Protein AF-A0A2U1E3A0-F1 (afdb_monomer_lite)

Organism: NCBI:txid46507

Foldseek 3Di:
DDFDWDQWWDAPNDIDGCVVQLVCCVVPVNDSPVCVQRTHDPQQNFFTWDWDPDDPVDHITIGTPDLVRGDLLDLNSAGADDLCRCVVLVLVVPDDLVVLQVVQVVVQCVLVVPDPPPVVCPPPPPSDVFSQPPDDDDDDPDRRRHHFAEEEPQADDDLVVQQPNQGKGKYWHHFWWWDWDADPNNQWTWIWTQHPNRDIATAPDTDRPAPQHDTATWTKIFIAGQDPVRHTYGDPDDVSGIDTDHDD

pLDDT: mean 70.67, std 17.12, range [30.42, 92.12]

Secondary structure (DSSP, 8-state):
-PPPPBSEEEETTEEEEHHHHHHHHHHTTT--GGGTT--B-TTTS-SBEEEE--BTTB--EEEES-GGGS-TT-TTSSPBPPHHHHHHHTTTTTS-HHHHHHHHHHHHHHHHT----TTTTTTS--S-S--------SS-S-----B--EEE-SS---HHHHHTT---EEEEEEEEEEEEEEEGGGTEEEEEEE-TT--EEEBS--B-TTSS--SEEEEEEEEEEE-TTS-EEEPSSGGGTEEEEE--

Structure (mmCIF, N/CA/C/O backbone):
data_AF-A0A2U1E3A0-F1
#
_entry.id   AF-A0A2U1E3A0-F1
#
loop_
_atom_site.group_PDB
_atom_site.id
_atom_site.type_symbol
_atom_site.label_atom_id
_atom_site.label_alt_id
_atom_site.label_comp_id
_atom_site.label_asym_id
_atom_site.label_entity_id
_atom_site.label_seq_id
_atom_site.pdbx_PDB_ins_code
_atom_site.Cartn_x
_atom_site.Cartn_y
_atom_site.Cartn_z
_atom_site.occupancy
_atom_site.B_iso_or_equiv
_atom_site.auth_seq_id
_atom_site.auth_comp_id
_atom_site.auth_asym_id
_atom_site.auth_atom_id
_atom_site.pdbx_PDB_model_num
ATOM 1 N N . MET A 1 1 ? -1.490 16.586 11.018 1.00 33.19 1 MET A N 1
ATOM 2 C CA . MET A 1 1 ? -0.855 15.265 11.248 1.00 33.19 1 MET A CA 1
ATOM 3 C C . MET A 1 1 ? -1.598 14.219 10.427 1.00 33.19 1 MET A C 1
ATOM 5 O O . MET A 1 1 ? -2.810 14.123 10.575 1.00 33.19 1 MET A O 1
ATOM 9 N N . SER A 1 2 ? -0.916 13.491 9.537 1.00 37.88 2 SER A N 1
ATOM 10 C CA . SER A 1 2 ? -1.553 12.456 8.707 1.00 37.88 2 SER A CA 1
ATOM 11 C C . SER A 1 2 ? -1.894 11.238 9.571 1.00 37.88 2 SER A C 1
ATOM 13 O O . SER A 1 2 ? -1.007 10.655 10.197 1.00 37.88 2 SER A O 1
ATOM 15 N N . LYS A 1 3 ? -3.179 10.884 9.666 1.00 50.19 3 LYS A N 1
ATOM 16 C CA . LYS A 1 3 ? -3.614 9.646 10.325 1.00 50.19 3 LYS A CA 1
ATOM 17 C C . LYS A 1 3 ? -3.413 8.501 9.335 1.00 50.19 3 LYS A C 1
ATOM 19 O O . LYS A 1 3 ? -3.903 8.585 8.212 1.00 50.19 3 LYS A O 1
ATOM 24 N N . LYS A 1 4 ? -2.720 7.432 9.749 1.00 56.84 4 LYS A N 1
ATOM 25 C CA . LYS A 1 4 ? -2.696 6.178 8.982 1.00 56.84 4 LYS A CA 1
ATOM 26 C C . LYS A 1 4 ? -4.145 5.716 8.806 1.00 56.84 4 LYS A C 1
ATOM 28 O O . LYS A 1 4 ? -4.853 5.553 9.799 1.00 56.84 4 LYS A O 1
ATOM 33 N N . SER A 1 5 ? -4.581 5.581 7.559 1.00 62.78 5 SER A N 1
ATOM 34 C CA . SER A 1 5 ? -5.881 5.004 7.220 1.00 62.78 5 SER A CA 1
ATOM 35 C C . SER A 1 5 ? -5.696 3.523 6.903 1.00 62.78 5 SER A C 1
ATOM 37 O O . SER A 1 5 ? -4.639 3.118 6.414 1.00 62.78 5 SER A O 1
ATOM 39 N N . PHE A 1 6 ? -6.691 2.708 7.248 1.00 71.06 6 PHE A N 1
ATOM 40 C CA . PHE A 1 6 ? -6.685 1.282 6.931 1.00 71.06 6 PHE A CA 1
ATOM 41 C C . PHE A 1 6 ? -7.647 1.022 5.778 1.00 71.06 6 PHE A C 1
ATOM 43 O O . PHE A 1 6 ? -8.807 1.425 5.853 1.00 71.06 6 PHE A O 1
ATOM 50 N N . ASP A 1 7 ? -7.175 0.308 4.758 1.00 70.75 7 ASP A N 1
ATOM 51 C CA . ASP A 1 7 ? -8.016 -0.170 3.653 1.00 70.75 7 ASP A CA 1
ATOM 52 C C . ASP A 1 7 ? -8.617 -1.563 3.944 1.00 70.75 7 ASP A C 1
ATOM 54 O O . ASP A 1 7 ? -9.480 -2.033 3.208 1.00 70.75 7 ASP A O 1
ATOM 58 N N . LYS A 1 8 ? -8.176 -2.221 5.028 1.00 80.31 8 LYS A N 1
ATOM 59 C CA . LYS A 1 8 ? -8.620 -3.549 5.482 1.00 80.31 8 LYS A CA 1
ATOM 60 C C . LYS A 1 8 ? -8.837 -3.585 6.988 1.00 80.31 8 LYS A C 1
ATOM 62 O O . LYS A 1 8 ? -8.252 -2.792 7.726 1.00 80.31 8 LYS A O 1
ATOM 67 N N . PHE A 1 9 ? -9.622 -4.550 7.450 1.00 85.94 9 PHE A N 1
ATOM 68 C CA . PHE A 1 9 ? -9.860 -4.792 8.867 1.00 85.94 9 PHE A CA 1
ATOM 69 C C . PHE A 1 9 ? -10.033 -6.268 9.193 1.00 85.94 9 PHE A C 1
ATOM 71 O O . PHE A 1 9 ? -10.456 -7.058 8.356 1.00 85.94 9 PHE A O 1
ATOM 78 N N . ALA A 1 10 ? -9.742 -6.626 10.439 1.00 87.12 10 ALA A N 1
ATOM 79 C CA . ALA A 1 10 ? -10.081 -7.924 10.994 1.00 87.12 10 ALA A CA 1
ATOM 80 C C . ALA A 1 10 ? -11.483 -7.888 11.625 1.00 87.12 10 ALA A C 1
ATOM 82 O O . ALA A 1 10 ? -11.802 -6.985 12.399 1.00 87.12 10 ALA A O 1
ATOM 83 N N . TYR A 1 11 ? -12.313 -8.883 11.316 1.00 90.62 11 TYR A N 1
ATOM 84 C CA . TYR A 1 11 ? -13.627 -9.110 11.922 1.00 90.62 11 TYR A CA 1
ATOM 85 C C . TYR A 1 11 ? -13.848 -10.614 12.065 1.00 90.62 11 TYR A C 1
ATOM 87 O O . TYR A 1 11 ? -13.671 -11.363 11.107 1.00 90.62 11 TYR A O 1
ATOM 95 N N . LYS A 1 12 ? -14.200 -11.081 13.270 1.00 87.62 12 LYS A N 1
ATOM 96 C CA . LYS A 1 12 ? -14.378 -12.520 13.565 1.00 87.62 12 LYS A CA 1
ATOM 97 C C . LYS A 1 12 ? -13.208 -13.393 13.061 1.00 87.62 12 LYS A C 1
ATOM 99 O O . LYS A 1 12 ? -13.411 -14.425 12.433 1.00 87.62 12 LYS A O 1
ATOM 104 N N . GLY A 1 13 ? -11.974 -12.931 13.275 1.00 77.81 13 GLY A N 1
ATOM 105 C CA . GLY A 1 13 ? -10.745 -13.647 12.900 1.00 77.81 13 GLY A CA 1
ATOM 106 C C . GLY A 1 13 ? -10.341 -13.570 11.420 1.00 77.81 13 GLY A C 1
ATOM 107 O O . GLY A 1 13 ? -9.190 -13.874 11.104 1.00 77.81 13 GLY A O 1
ATOM 108 N N . SER A 1 14 ? -11.230 -13.107 10.537 1.00 81.75 14 SER A N 1
ATOM 109 C CA . SER A 1 14 ? -10.985 -12.981 9.093 1.00 81.75 14 SER A CA 1
ATOM 110 C C . SER A 1 14 ? -10.689 -11.537 8.685 1.00 81.75 14 SER A C 1
ATOM 112 O O . SER A 1 14 ? -11.126 -10.602 9.357 1.00 81.75 14 SER A O 1
ATOM 114 N N . ILE A 1 15 ? -9.941 -11.353 7.592 1.00 81.69 15 ILE A N 1
ATOM 115 C CA . ILE A 1 15 ? -9.592 -10.033 7.047 1.00 81.69 15 ILE A CA 1
ATOM 116 C C . ILE A 1 15 ? -10.551 -9.663 5.917 1.00 81.69 15 ILE A C 1
ATOM 118 O O . ILE A 1 15 ? -10.761 -10.452 5.002 1.00 81.69 15 ILE A O 1
ATOM 122 N N . TYR A 1 16 ? -11.079 -8.446 5.974 1.00 82.44 16 TYR A N 1
ATOM 123 C CA . TYR A 1 16 ? -12.054 -7.897 5.040 1.00 82.44 16 TYR A CA 1
ATOM 124 C C . TYR A 1 16 ? -11.596 -6.533 4.520 1.00 82.44 16 TYR A C 1
ATOM 126 O O . TYR A 1 16 ? -10.914 -5.790 5.231 1.00 82.44 16 TYR A O 1
ATOM 134 N N . ASP A 1 17 ? -11.985 -6.192 3.294 1.00 81.81 17 ASP A N 1
ATOM 135 C CA . ASP A 1 17 ? -11.760 -4.869 2.707 1.00 81.81 17 ASP A CA 1
ATOM 136 C C . ASP A 1 17 ? -12.748 -3.835 3.258 1.00 81.81 17 ASP A C 1
ATOM 138 O O . ASP A 1 17 ? -13.918 -4.136 3.500 1.00 81.81 17 ASP A O 1
ATOM 142 N N . LEU A 1 18 ? -12.285 -2.592 3.425 1.00 84.31 18 LEU A N 1
ATOM 143 C CA . LEU A 1 18 ? -13.087 -1.459 3.902 1.00 84.31 18 LEU A CA 1
ATOM 144 C C . LEU A 1 18 ? -14.376 -1.257 3.088 1.00 84.31 18 LEU A C 1
ATOM 146 O O . LEU A 1 18 ? -15.391 -0.849 3.652 1.00 84.31 18 LEU A O 1
ATOM 150 N N . GLU A 1 19 ? -14.362 -1.605 1.800 1.00 81.94 19 GLU A N 1
ATOM 151 C CA . GLU A 1 19 ? -15.527 -1.531 0.910 1.00 81.94 19 GLU A CA 1
ATOM 152 C C . GLU A 1 19 ? -16.750 -2.277 1.462 1.00 81.94 19 GLU A C 1
ATOM 154 O O . GLU A 1 19 ? -17.882 -1.837 1.267 1.00 81.94 19 GLU A O 1
ATOM 159 N N . ILE A 1 20 ? -16.541 -3.354 2.227 1.00 86.38 20 ILE A N 1
ATOM 160 C CA . ILE A 1 20 ? -17.624 -4.105 2.876 1.00 86.38 20 ILE A CA 1
ATOM 161 C C . ILE A 1 20 ? -18.348 -3.239 3.913 1.00 86.38 20 ILE A C 1
ATOM 163 O O . ILE A 1 20 ? -19.577 -3.260 3.992 1.00 86.38 20 ILE A O 1
ATOM 167 N N . ILE A 1 21 ? -17.603 -2.456 4.700 1.00 87.00 21 ILE A N 1
ATOM 168 C CA . ILE A 1 21 ? -18.189 -1.530 5.677 1.00 87.00 21 ILE A CA 1
ATOM 169 C C . ILE A 1 21 ? -18.821 -0.340 4.959 1.00 87.00 21 ILE A C 1
ATOM 171 O O . ILE A 1 21 ? -19.909 0.075 5.349 1.00 87.00 21 ILE A O 1
ATOM 175 N N . ASP A 1 22 ? -18.178 0.187 3.915 1.00 84.94 22 ASP A N 1
ATOM 176 C CA . ASP A 1 22 ? -18.721 1.302 3.133 1.00 84.94 22 ASP A CA 1
ATOM 177 C C . ASP A 1 22 ? -20.066 0.942 2.490 1.00 84.94 22 ASP A C 1
ATOM 179 O O . ASP A 1 22 ? -21.014 1.722 2.576 1.00 84.94 22 ASP A O 1
ATOM 183 N N . ASN A 1 23 ? -20.180 -0.237 1.874 1.00 85.25 23 ASN A N 1
ATOM 184 C CA . ASN A 1 23 ? -21.427 -0.689 1.257 1.00 85.25 23 ASN A CA 1
ATOM 185 C C . ASN A 1 23 ? -22.516 -0.913 2.309 1.00 85.25 23 ASN A C 1
ATOM 187 O O . ASN A 1 23 ? -23.620 -0.391 2.164 1.00 85.25 23 ASN A O 1
ATOM 191 N N . TYR A 1 24 ? -22.175 -1.556 3.430 1.00 88.62 24 TYR A N 1
ATOM 192 C CA . TYR A 1 24 ? -23.107 -1.707 4.546 1.00 88.62 24 TYR A CA 1
ATOM 193 C C . TYR A 1 24 ? -23.581 -0.348 5.087 1.00 88.62 24 TYR A C 1
ATOM 195 O O . TYR A 1 24 ? -24.768 -0.156 5.338 1.00 88.62 24 TYR A O 1
ATOM 203 N N . ALA A 1 25 ? -22.675 0.619 5.259 1.00 86.81 25 ALA A N 1
ATOM 204 C CA . ALA A 1 25 ? -23.005 1.947 5.766 1.00 86.81 25 ALA A CA 1
ATOM 205 C C . ALA A 1 25 ? -23.936 2.715 4.813 1.00 86.81 25 ALA A C 1
ATOM 207 O O . ALA A 1 25 ? -24.868 3.366 5.289 1.00 86.81 25 ALA A O 1
ATOM 208 N N . LYS A 1 26 ? -23.731 2.610 3.491 1.00 85.19 26 LYS A N 1
ATOM 209 C CA . LYS A 1 26 ? -24.618 3.215 2.478 1.00 85.19 26 LYS A CA 1
ATOM 210 C C . LYS A 1 26 ? -26.046 2.682 2.578 1.00 85.19 26 LYS A C 1
ATOM 212 O O . LYS A 1 26 ? -26.985 3.467 2.544 1.00 85.19 26 LYS A O 1
ATOM 217 N N . GLU A 1 27 ? -26.200 1.373 2.754 1.00 86.81 27 GLU A N 1
ATOM 218 C CA . GLU A 1 27 ? -27.508 0.715 2.877 1.00 86.81 27 GLU A CA 1
ATOM 219 C C . GLU A 1 27 ? -28.198 0.994 4.225 1.00 86.81 27 GLU A C 1
ATOM 221 O O . GLU A 1 27 ? -29.402 0.805 4.361 1.00 86.81 27 GLU A O 1
ATOM 226 N N . ASN A 1 28 ? -27.450 1.459 5.234 1.00 86.50 28 ASN A N 1
ATOM 227 C CA . ASN A 1 28 ? -27.916 1.576 6.618 1.00 86.50 28 ASN A CA 1
ATOM 228 C C . ASN A 1 28 ? -27.793 3.002 7.190 1.00 86.50 28 ASN A C 1
ATOM 230 O O . ASN A 1 28 ? -27.519 3.169 8.382 1.00 86.50 28 ASN A O 1
ATOM 234 N N . ASN A 1 29 ? -27.991 4.050 6.381 1.00 83.62 29 ASN A N 1
ATOM 235 C CA . ASN A 1 29 ? -27.955 5.455 6.830 1.00 83.62 29 ASN A CA 1
ATOM 236 C C . ASN A 1 29 ? -26.670 5.813 7.609 1.00 83.62 29 ASN A C 1
ATOM 238 O O . ASN A 1 29 ? -26.716 6.391 8.698 1.00 83.62 29 ASN A O 1
ATOM 242 N N . ASN A 1 30 ? -25.510 5.422 7.075 1.00 79.75 30 ASN A N 1
ATOM 243 C CA . ASN A 1 30 ? -24.178 5.583 7.671 1.00 79.75 30 ASN A CA 1
ATOM 244 C C . ASN A 1 30 ? -23.958 4.847 9.006 1.00 79.75 30 ASN A C 1
ATOM 246 O O . ASN A 1 30 ? -22.982 5.112 9.715 1.00 79.75 30 ASN A O 1
ATOM 250 N N . ARG A 1 31 ? -24.827 3.897 9.369 1.00 83.62 31 ARG A N 1
ATOM 251 C CA . ARG A 1 31 ? -24.656 3.051 10.556 1.00 83.62 31 ARG A CA 1
ATOM 252 C C . ARG A 1 31 ? -23.976 1.743 10.173 1.00 83.62 31 ARG A C 1
ATOM 254 O O . ARG A 1 31 ? -24.402 1.054 9.259 1.00 83.62 31 ARG A O 1
ATOM 261 N N . ILE A 1 32 ? -22.959 1.355 10.940 1.00 86.38 32 ILE A N 1
ATOM 262 C CA . ILE A 1 32 ? -22.183 0.128 10.685 1.00 86.38 32 ILE A CA 1
ATOM 263 C C . ILE A 1 32 ? -22.641 -1.089 11.506 1.00 86.38 32 ILE A C 1
ATOM 265 O O . ILE A 1 32 ? -22.039 -2.153 11.406 1.00 86.38 32 ILE A O 1
ATOM 269 N N . GLY A 1 33 ? -23.698 -0.942 12.317 1.00 87.94 33 GLY A N 1
ATOM 270 C CA . GLY A 1 33 ? -24.403 -2.035 13.002 1.00 87.94 33 GLY A CA 1
ATOM 271 C C . GLY A 1 33 ? -23.484 -3.117 13.577 1.00 87.94 33 GLY A C 1
ATOM 272 O O . GLY A 1 33 ? -22.718 -2.856 14.504 1.00 87.94 33 GLY A O 1
ATOM 273 N N . LYS A 1 34 ? -23.536 -4.313 12.975 1.00 87.31 34 LYS A N 1
ATOM 274 C CA . LYS A 1 34 ? -22.771 -5.518 13.355 1.00 87.31 34 LYS A CA 1
ATOM 275 C C . LYS A 1 34 ? -21.246 -5.338 13.412 1.00 87.31 34 LYS A C 1
ATOM 277 O O . LYS A 1 34 ? -20.570 -6.106 14.100 1.00 87.31 34 LYS A O 1
ATOM 282 N N . TYR A 1 35 ? -20.704 -4.346 12.707 1.00 87.94 35 TYR A N 1
ATOM 283 C CA . TYR A 1 35 ? -19.278 -4.021 12.710 1.00 87.94 35 TYR A CA 1
ATOM 284 C C . TYR A 1 35 ? -18.892 -3.062 13.845 1.00 87.94 35 TYR A C 1
ATOM 286 O O . TYR A 1 35 ? -17.720 -2.969 14.201 1.00 87.94 35 TYR A O 1
ATOM 294 N N . LYS A 1 36 ? -19.844 -2.352 14.462 1.00 86.88 36 LYS A N 1
ATOM 295 C CA . LYS A 1 36 ? -19.545 -1.405 15.545 1.00 86.88 36 LYS A CA 1
ATOM 296 C C . LYS A 1 36 ? -18.801 -2.117 16.680 1.00 86.88 36 LYS A C 1
ATOM 298 O O . LYS A 1 36 ? -19.253 -3.150 17.157 1.00 86.88 36 LYS A O 1
ATOM 303 N N . ASN A 1 37 ? -17.661 -1.558 17.094 1.00 85.62 37 ASN A N 1
ATOM 304 C CA . ASN A 1 37 ? -16.755 -2.090 18.127 1.00 85.62 37 ASN A CA 1
ATOM 305 C C . ASN A 1 37 ? -16.125 -3.468 17.843 1.00 85.62 37 ASN A C 1
ATOM 307 O O . ASN A 1 37 ? -15.373 -3.958 18.679 1.00 85.62 37 ASN A O 1
ATOM 311 N N . ASN A 1 38 ? -16.378 -4.063 16.676 1.00 90.62 38 ASN A N 1
ATOM 312 C CA . ASN A 1 38 ? -15.888 -5.393 16.301 1.00 90.62 38 ASN A CA 1
ATOM 313 C C . ASN A 1 38 ? -14.881 -5.350 15.140 1.00 90.62 38 ASN A C 1
ATOM 315 O O . ASN A 1 38 ? -14.542 -6.387 14.574 1.00 90.62 38 ASN A O 1
ATOM 319 N N . ILE A 1 39 ? -14.439 -4.155 14.750 1.00 91.56 39 ILE A N 1
ATOM 320 C CA . ILE A 1 39 ? -13.441 -3.942 13.702 1.00 91.56 39 ILE A CA 1
ATOM 321 C C . ILE A 1 39 ? -12.080 -3.838 14.381 1.00 91.56 39 ILE A C 1
ATOM 323 O O . ILE A 1 39 ? -11.872 -2.974 15.235 1.00 91.56 39 ILE A O 1
ATOM 327 N N . PHE A 1 40 ? -11.147 -4.687 13.973 1.00 90.25 40 PHE A N 1
ATOM 328 C CA . PHE A 1 40 ? -9.804 -4.736 14.531 1.00 90.25 40 PHE A CA 1
ATOM 329 C C . PHE A 1 40 ? -8.742 -4.471 13.467 1.00 90.25 40 PHE A C 1
ATOM 331 O O . PHE A 1 40 ? -8.985 -4.583 12.263 1.00 90.25 40 PHE A O 1
ATOM 338 N N . CYS A 1 41 ? -7.542 -4.123 13.921 1.00 84.19 41 CYS A N 1
ATOM 339 C CA . CYS A 1 41 ? -6.378 -3.950 13.072 1.00 84.19 41 CYS A CA 1
ATOM 340 C C . CYS A 1 41 ? -6.129 -5.227 12.255 1.00 84.19 41 CYS A C 1
ATOM 342 O O . CYS A 1 41 ? -6.065 -6.311 12.839 1.00 84.19 41 CYS A O 1
ATOM 344 N N . PRO A 1 42 ? -5.958 -5.122 10.926 1.00 79.12 42 PRO A N 1
ATOM 345 C CA . PRO A 1 42 ? -5.746 -6.289 10.077 1.00 79.12 42 PRO A CA 1
ATOM 346 C C . PRO A 1 42 ? -4.407 -6.992 10.352 1.00 79.12 42 PRO A C 1
ATOM 348 O O . PRO A 1 42 ? -4.284 -8.179 10.072 1.00 79.12 42 PRO A O 1
ATOM 351 N N . GLU A 1 43 ? -3.429 -6.285 10.929 1.00 74.44 43 GLU A N 1
ATOM 352 C CA . GLU A 1 43 ? -2.125 -6.853 11.281 1.00 74.44 43 GLU A CA 1
ATOM 353 C C . GLU A 1 43 ? -2.153 -7.580 12.624 1.00 74.44 43 GLU A C 1
ATOM 355 O O . GLU A 1 43 ? -1.945 -8.786 12.682 1.00 74.44 43 GLU A O 1
ATOM 360 N N . CYS A 1 44 ? -2.412 -6.857 13.719 1.00 78.88 44 CYS A N 1
ATOM 361 C CA . CYS A 1 44 ? -2.309 -7.439 15.057 1.00 78.88 44 CYS A CA 1
ATOM 362 C C . CYS A 1 44 ? -3.587 -8.137 15.528 1.00 78.88 44 CYS A C 1
ATOM 364 O O . CYS A 1 44 ? -3.573 -8.750 16.593 1.00 78.88 44 CYS A O 1
ATOM 366 N N . LYS A 1 45 ? -4.705 -7.983 14.800 1.00 83.19 45 LYS A N 1
ATOM 367 C CA . LYS A 1 45 ? -6.042 -8.517 15.128 1.00 83.19 45 LYS A CA 1
ATOM 368 C C . LYS A 1 45 ? -6.548 -8.170 16.542 1.00 83.19 45 LYS A C 1
ATOM 370 O O . LYS A 1 45 ? -7.520 -8.759 17.001 1.00 83.19 45 LYS A O 1
ATOM 375 N N . LYS A 1 46 ? -5.907 -7.207 17.220 1.00 84.88 46 LYS A N 1
ATOM 376 C CA . LYS A 1 46 ? -6.147 -6.849 18.628 1.00 84.88 46 LYS A CA 1
ATOM 377 C C . LYS A 1 46 ? -6.616 -5.408 18.806 1.00 84.88 46 LYS A C 1
ATOM 379 O O . LYS A 1 46 ? -7.587 -5.171 19.512 1.00 84.88 46 LYS A O 1
ATOM 384 N N . ALA A 1 47 ? -5.949 -4.455 18.157 1.00 86.81 47 ALA A N 1
ATOM 385 C CA . ALA A 1 47 ? -6.286 -3.042 18.295 1.00 86.81 47 ALA A CA 1
ATOM 386 C C . ALA A 1 47 ? -7.615 -2.718 17.622 1.00 86.81 47 ALA A C 1
ATOM 388 O O . ALA A 1 47 ? -7.820 -3.087 16.465 1.00 86.81 47 ALA A O 1
ATOM 389 N N . ARG A 1 48 ? -8.502 -2.012 18.319 1.00 91.38 48 ARG A N 1
ATOM 390 C CA . ARG A 1 48 ? -9.819 -1.646 17.800 1.00 91.38 48 ARG A CA 1
ATOM 391 C C . ARG A 1 48 ? -9.729 -0.456 16.860 1.00 91.38 48 ARG A C 1
ATOM 393 O O . ARG A 1 48 ? -9.051 0.544 17.117 1.00 91.38 48 ARG A O 1
ATOM 400 N N . LEU A 1 49 ? -10.479 -0.557 15.772 1.00 89.81 49 LEU A N 1
ATOM 401 C CA . LEU A 1 49 ? -10.632 0.493 14.781 1.00 89.81 49 LEU A CA 1
ATOM 402 C C . LEU A 1 49 ? -12.056 1.046 14.824 1.00 89.81 49 LEU A C 1
ATOM 404 O O . LEU A 1 49 ? -13.027 0.332 15.075 1.00 89.81 49 LEU A O 1
ATOM 408 N N . LYS A 1 50 ? -12.182 2.336 14.529 1.00 88.19 50 LYS A N 1
ATOM 409 C CA . LYS A 1 50 ? -13.456 3.005 14.282 1.00 88.19 50 LYS A CA 1
ATOM 410 C C . LYS A 1 50 ? -13.595 3.334 12.807 1.00 88.19 50 LYS A C 1
ATOM 412 O O . LYS A 1 50 ? -12.643 3.783 12.171 1.00 88.19 50 LYS A O 1
ATOM 417 N N . TYR A 1 51 ? -14.805 3.159 12.299 1.00 86.94 51 TYR A N 1
ATOM 418 C CA . TYR A 1 51 ? -15.191 3.662 10.993 1.00 86.94 51 TYR A CA 1
ATOM 419 C C . TYR A 1 51 ? -15.524 5.147 11.084 1.00 86.94 51 TYR A C 1
ATOM 421 O O . TYR A 1 51 ? -16.316 5.567 11.930 1.00 86.94 51 TYR A O 1
ATOM 429 N N . VAL A 1 52 ? -14.899 5.931 10.215 1.00 83.88 52 VAL A N 1
ATOM 430 C CA . VAL A 1 52 ? -15.217 7.332 9.979 1.00 83.88 52 VAL A CA 1
ATOM 431 C C . VAL A 1 52 ? -15.955 7.397 8.642 1.00 83.88 52 VAL A C 1
ATOM 433 O O . VAL A 1 52 ? -15.345 7.091 7.614 1.00 83.88 52 VAL A O 1
ATOM 436 N N . PRO A 1 53 ? -17.251 7.756 8.641 1.00 79.12 53 PRO A N 1
ATOM 437 C CA . PRO A 1 53 ? -18.038 7.834 7.420 1.00 79.12 53 PRO A CA 1
ATOM 438 C C . PRO A 1 53 ? -17.462 8.828 6.417 1.00 79.12 53 PRO A C 1
ATOM 440 O O . PRO A 1 53 ? -16.807 9.806 6.788 1.00 79.12 53 PRO A O 1
ATOM 443 N N . LYS A 1 54 ? -17.769 8.590 5.141 1.00 75.94 54 LYS A N 1
ATOM 444 C CA . LYS A 1 54 ? -17.480 9.526 4.055 1.00 75.94 54 LYS A CA 1
ATOM 445 C C . LYS A 1 54 ? -18.084 10.903 4.365 1.00 75.94 54 LYS A C 1
ATOM 447 O O . LYS A 1 54 ? -19.258 11.002 4.714 1.00 75.94 54 LYS A O 1
ATOM 452 N N . THR A 1 55 ? -17.307 11.961 4.165 1.00 72.25 55 THR A N 1
ATOM 453 C CA . THR A 1 55 ? -17.792 13.351 4.128 1.00 72.25 55 THR A CA 1
ATOM 454 C C . THR A 1 55 ? -17.541 13.937 2.737 1.00 72.25 55 THR A C 1
ATOM 456 O O . THR A 1 55 ? -16.785 13.361 1.958 1.00 72.25 55 THR A O 1
ATOM 459 N N . ALA A 1 56 ? -18.189 15.053 2.377 1.00 45.06 56 ALA A N 1
ATOM 460 C CA . ALA A 1 56 ? -18.114 15.631 1.026 1.00 45.06 56 ALA A CA 1
ATOM 461 C C . ALA A 1 56 ? -16.685 15.728 0.422 1.00 45.06 56 ALA A C 1
ATOM 463 O O . ALA A 1 56 ? -16.557 15.448 -0.769 1.00 45.06 56 ALA A O 1
ATOM 464 N N . PRO A 1 57 ? -15.609 16.014 1.191 1.00 62.59 57 PRO A N 1
ATOM 465 C CA . PRO A 1 57 ? -14.246 16.002 0.649 1.00 62.59 57 PRO A CA 1
ATOM 466 C C . PRO A 1 57 ? -13.466 14.684 0.836 1.00 62.59 57 PRO A C 1
ATOM 468 O O . PRO A 1 57 ? -12.395 14.540 0.254 1.00 62.59 57 PRO A O 1
ATOM 471 N N . LEU A 1 58 ? -13.922 13.733 1.662 1.00 62.75 58 LEU A N 1
ATOM 472 C CA . LEU A 1 58 ? -13.102 12.602 2.124 1.00 62.75 58 LEU A CA 1
ATOM 473 C C . LEU A 1 58 ? -13.851 11.273 2.031 1.00 62.75 58 LEU A C 1
ATOM 475 O O . LEU A 1 58 ? -14.962 11.143 2.542 1.00 62.75 58 LEU A O 1
ATOM 479 N N . ARG A 1 59 ? -13.209 10.258 1.433 1.00 71.62 59 ARG A N 1
ATOM 480 C CA . ARG A 1 59 ? -13.692 8.865 1.461 1.00 71.62 59 ARG A CA 1
ATOM 481 C C . ARG A 1 59 ? -13.863 8.370 2.903 1.00 71.62 59 ARG A C 1
ATOM 483 O O . ARG A 1 59 ? -13.1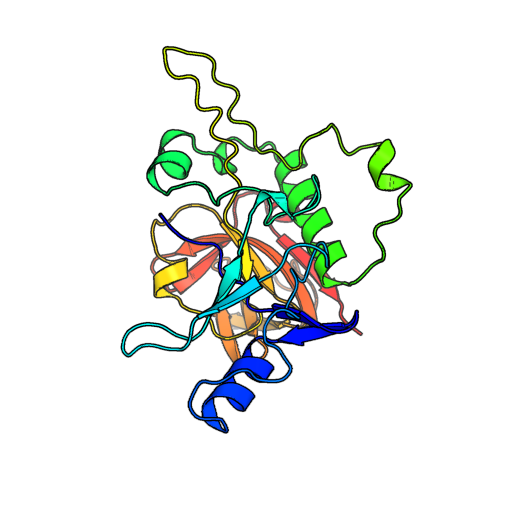67 8.850 3.798 1.00 71.62 59 ARG A O 1
ATOM 490 N N . GLY A 1 60 ? -14.766 7.410 3.114 1.00 74.56 60 GLY A N 1
ATOM 491 C CA . GLY A 1 60 ? -14.844 6.698 4.388 1.00 74.56 60 GLY A CA 1
ATOM 492 C C . GLY A 1 60 ? -13.498 6.048 4.705 1.00 74.56 60 GLY A C 1
ATOM 493 O O . GLY A 1 60 ? -12.775 5.638 3.796 1.00 74.56 60 GLY A O 1
ATOM 494 N N . TYR A 1 61 ? -13.113 6.019 5.976 1.00 80.69 61 TYR A N 1
ATOM 495 C CA . TYR A 1 61 ? -11.839 5.434 6.388 1.00 80.69 61 TYR A CA 1
ATOM 496 C C . TYR A 1 61 ? -11.912 4.827 7.781 1.00 80.69 61 TYR A C 1
ATOM 498 O O . TYR A 1 61 ? -12.736 5.199 8.615 1.00 80.69 61 TYR A O 1
ATOM 506 N N . LEU A 1 62 ? -11.006 3.894 8.051 1.00 83.50 62 LEU A N 1
ATOM 507 C CA . LEU A 1 62 ? -10.805 3.347 9.384 1.00 83.50 62 LEU A CA 1
ATOM 508 C C . LEU A 1 62 ? -9.705 4.116 10.105 1.00 83.50 62 LEU A C 1
ATOM 510 O O . LEU A 1 62 ? -8.674 4.448 9.518 1.00 83.50 62 LEU A O 1
ATOM 514 N N . ALA A 1 63 ? -9.918 4.365 11.390 1.00 81.62 63 ALA A N 1
ATOM 515 C CA . ALA A 1 63 ? -8.942 4.981 12.275 1.00 81.62 63 ALA A CA 1
ATOM 516 C C . ALA A 1 63 ? -8.775 4.149 13.545 1.00 81.62 63 ALA A C 1
ATOM 518 O O . ALA A 1 63 ? -9.752 3.616 14.067 1.00 81.62 63 ALA A O 1
ATOM 519 N N . THR A 1 64 ? -7.561 4.088 14.086 1.00 84.12 64 THR A N 1
ATOM 520 C CA . THR A 1 64 ? -7.314 3.468 15.391 1.00 84.12 64 THR A CA 1
ATOM 521 C C . THR A 1 64 ? -8.049 4.230 16.496 1.00 84.12 64 THR A C 1
ATOM 523 O O . THR A 1 64 ? -8.073 5.467 16.488 1.00 84.12 64 THR A O 1
ATOM 526 N N . ILE A 1 65 ? -8.663 3.500 17.431 1.00 84.56 65 ILE A N 1
ATOM 527 C CA . ILE A 1 65 ? -9.277 4.084 18.631 1.00 84.56 65 ILE A CA 1
ATOM 528 C C . ILE A 1 65 ? -8.187 4.453 19.641 1.00 84.56 65 ILE A C 1
ATOM 530 O O . ILE A 1 65 ? -8.105 5.614 20.035 1.00 84.56 65 ILE A O 1
ATOM 534 N N . ASP A 1 66 ? -7.324 3.494 19.981 1.00 81.94 66 ASP A N 1
ATOM 535 C CA . ASP A 1 66 ? -6.161 3.684 20.848 1.00 81.94 66 ASP A CA 1
ATOM 536 C C . ASP A 1 66 ? -4.930 2.966 20.269 1.00 81.94 66 ASP A C 1
ATOM 538 O O . ASP A 1 66 ? -4.970 1.781 19.932 1.00 81.94 66 ASP A O 1
ATOM 542 N N . LEU A 1 67 ? -3.827 3.706 20.134 1.00 75.94 67 LEU A N 1
ATOM 543 C CA . LEU A 1 67 ? -2.561 3.189 19.613 1.00 75.94 67 LEU A CA 1
ATOM 544 C C . LEU A 1 67 ? -1.932 2.144 20.545 1.00 75.94 67 LEU A C 1
ATOM 546 O O . LEU A 1 67 ? -1.246 1.241 20.067 1.00 75.94 67 LEU A O 1
ATOM 550 N N . ASN A 1 68 ? -2.191 2.231 21.851 1.00 78.62 68 ASN A N 1
ATOM 551 C CA . ASN A 1 68 ? -1.631 1.315 22.844 1.00 78.62 68 ASN A CA 1
ATOM 552 C C . ASN A 1 68 ? -2.242 -0.090 22.774 1.00 78.62 68 ASN A C 1
ATOM 554 O O . ASN A 1 68 ? -1.649 -1.042 23.276 1.00 78.62 68 ASN A O 1
ATOM 558 N N . GLU A 1 69 ? -3.391 -0.253 22.111 1.00 84.06 69 GLU A N 1
ATOM 559 C CA . GLU A 1 69 ? -3.991 -1.573 21.896 1.00 84.06 69 GLU A CA 1
ATOM 560 C C . GLU A 1 69 ? -3.231 -2.411 20.851 1.00 84.06 69 GLU A C 1
ATOM 562 O O . GLU A 1 69 ? -3.458 -3.620 20.727 1.00 84.06 69 GLU A O 1
ATOM 567 N N . HIS A 1 70 ? -2.324 -1.798 20.084 1.00 79.19 70 HIS A N 1
ATOM 568 C CA . HIS A 1 70 ? -1.492 -2.518 19.129 1.00 79.19 70 HIS A CA 1
ATOM 569 C C . HIS A 1 70 ? -0.379 -3.316 19.825 1.00 79.19 70 HIS A C 1
ATOM 571 O O . HIS A 1 70 ? 0.267 -2.854 20.765 1.00 79.19 70 HIS A O 1
ATOM 577 N N . LEU A 1 71 ? -0.100 -4.512 19.298 1.00 71.12 71 LEU A N 1
ATOM 578 C CA . LEU A 1 71 ? 1.073 -5.300 19.686 1.00 71.12 71 LEU A CA 1
ATOM 579 C C . LEU A 1 71 ? 2.368 -4.554 19.322 1.00 71.12 71 LEU A C 1
ATOM 581 O O . LEU A 1 71 ? 2.385 -3.798 18.352 1.00 71.12 71 LEU A O 1
ATOM 585 N N . GLU A 1 72 ? 3.450 -4.788 20.075 1.00 59.66 72 GLU A N 1
ATOM 586 C CA . GLU A 1 72 ? 4.762 -4.127 19.892 1.00 59.66 72 GLU A CA 1
ATOM 587 C C . GLU A 1 72 ? 5.269 -4.163 18.443 1.00 59.66 72 GLU A C 1
ATOM 589 O O . GLU A 1 72 ? 5.816 -3.187 17.941 1.00 59.66 72 GLU A O 1
ATOM 594 N N . HIS A 1 73 ? 5.030 -5.271 17.745 1.00 57.81 73 HIS A N 1
ATOM 595 C CA . HIS A 1 73 ? 5.474 -5.492 16.372 1.00 57.81 73 HIS A CA 1
ATOM 596 C C . HIS A 1 73 ? 4.464 -5.029 15.308 1.00 57.81 73 HIS A C 1
ATOM 598 O O . HIS A 1 73 ? 4.697 -5.231 14.120 1.00 57.81 73 HIS A O 1
ATOM 604 N N . CYS A 1 74 ? 3.343 -4.408 15.682 1.00 63.44 74 CYS A N 1
ATOM 605 C CA . CYS A 1 74 ? 2.367 -3.932 14.708 1.00 63.44 74 CYS A CA 1
ATOM 606 C C . CYS A 1 74 ? 2.834 -2.632 14.047 1.00 63.44 74 CYS A C 1
ATOM 608 O O . CYS A 1 74 ? 3.151 -1.650 14.723 1.00 63.44 74 CYS A O 1
ATOM 610 N N . SER A 1 75 ? 2.782 -2.576 12.717 1.00 62.59 75 SER A N 1
ATOM 611 C CA . SER A 1 75 ? 3.201 -1.404 11.948 1.00 62.59 75 SER A CA 1
ATOM 612 C C . SER A 1 75 ? 2.321 -0.176 12.209 1.00 62.59 75 SER A C 1
ATOM 614 O O . SER A 1 75 ? 2.746 0.964 12.000 1.00 62.59 75 SER A O 1
ATOM 616 N N . TYR A 1 76 ? 1.108 -0.390 12.720 1.00 67.81 76 TYR A N 1
ATOM 617 C CA . TYR A 1 76 ? 0.152 0.652 13.084 1.00 67.81 76 TYR A CA 1
ATOM 618 C C . TYR A 1 76 ? 0.265 1.135 14.537 1.00 67.81 76 TYR A C 1
ATOM 620 O O . TYR A 1 76 ? -0.383 2.124 14.875 1.00 67.81 76 TYR A O 1
ATOM 628 N N . LYS A 1 77 ? 1.106 0.507 15.375 1.00 68.62 77 LYS A N 1
ATOM 629 C CA . LYS A 1 77 ? 1.312 0.924 16.774 1.00 68.62 77 LYS A CA 1
ATOM 630 C C . LYS A 1 77 ? 1.836 2.352 16.890 1.00 68.62 77 LYS A C 1
ATOM 632 O O . LYS A 1 77 ? 1.464 3.102 17.788 1.00 68.62 77 LYS A O 1
ATOM 637 N N . TYR A 1 78 ? 2.715 2.726 15.972 1.00 65.38 78 TYR A N 1
ATOM 638 C CA . TYR A 1 78 ? 3.381 4.016 15.994 1.00 65.38 78 TYR A CA 1
ATOM 639 C C . TYR A 1 78 ? 2.741 4.979 15.003 1.00 65.38 78 TYR A C 1
ATOM 641 O O . TYR A 1 78 ? 2.352 4.603 13.884 1.00 65.38 78 TYR A O 1
ATOM 649 N N . LYS A 1 79 ? 2.681 6.255 15.402 1.00 61.91 79 LYS A N 1
ATOM 650 C CA . LYS A 1 79 ? 2.255 7.331 14.508 1.00 61.91 79 LYS A CA 1
ATOM 651 C C . LYS A 1 79 ? 3.149 7.329 13.264 1.00 61.91 79 LYS A C 1
ATOM 653 O O . LYS A 1 79 ? 4.354 7.068 13.316 1.00 61.91 79 LYS A O 1
ATOM 658 N N . GLY A 1 80 ? 2.523 7.567 12.115 1.00 57.31 80 GLY A N 1
ATOM 659 C CA . GLY A 1 80 ? 3.274 7.829 10.896 1.00 57.31 80 GLY A CA 1
ATOM 660 C C . GLY A 1 80 ? 4.072 9.111 11.081 1.00 57.31 80 GLY A C 1
ATOM 661 O O . GLY A 1 80 ? 3.553 10.081 11.641 1.00 57.31 80 GLY A O 1
ATOM 662 N N . SER A 1 81 ? 5.317 9.110 10.614 1.00 56.09 81 SER A N 1
ATOM 663 C CA . SER A 1 81 ? 6.156 10.294 10.707 1.00 56.09 81 SER A CA 1
ATOM 664 C C . SER A 1 81 ? 5.487 11.487 10.037 1.00 56.09 81 SER A C 1
ATOM 666 O O . SER A 1 81 ? 4.936 11.365 8.937 1.00 56.09 81 SER A O 1
ATOM 668 N N . SER A 1 82 ? 5.525 12.646 10.699 1.00 57.19 82 SER A N 1
ATOM 669 C CA . SER A 1 82 ? 5.083 13.889 10.071 1.00 57.19 82 SER A CA 1
ATOM 670 C C . SER A 1 82 ? 5.998 14.228 8.891 1.00 57.19 82 SER A C 1
ATOM 672 O O . SER A 1 82 ? 7.163 13.829 8.873 1.00 57.19 82 SER A O 1
ATOM 674 N N . TYR A 1 83 ? 5.480 14.972 7.914 1.00 57.66 83 TYR A N 1
ATOM 675 C CA . TYR A 1 83 ? 6.256 15.375 6.740 1.00 57.66 83 TYR A CA 1
ATOM 676 C C . TYR A 1 83 ? 7.568 16.077 7.117 1.00 57.66 83 TYR A C 1
ATOM 678 O O . TYR A 1 83 ? 8.632 15.658 6.667 1.00 57.66 83 TYR A O 1
ATOM 686 N N . SER A 1 84 ? 7.500 17.081 7.996 1.00 58.47 84 SER A N 1
ATOM 687 C CA . SER A 1 84 ? 8.680 17.816 8.458 1.00 58.47 84 SER A CA 1
ATOM 688 C C . SER A 1 84 ? 9.702 16.885 9.105 1.00 58.47 84 SER A C 1
ATOM 690 O O . SER A 1 84 ? 10.893 17.056 8.884 1.00 58.47 84 SER A O 1
ATOM 692 N N . THR A 1 85 ? 9.257 15.851 9.825 1.00 60.09 85 THR A N 1
ATOM 693 C CA . THR A 1 85 ? 10.151 14.836 10.395 1.00 60.09 85 THR A CA 1
ATOM 694 C C . THR A 1 85 ? 10.801 13.965 9.316 1.00 60.09 85 THR A C 1
ATOM 696 O O . THR A 1 85 ? 12.006 13.747 9.365 1.00 60.09 85 THR A O 1
ATOM 699 N N . ILE A 1 86 ? 10.048 13.478 8.323 1.00 58.44 86 ILE A N 1
ATOM 700 C CA . ILE A 1 86 ? 10.611 12.628 7.256 1.00 58.44 86 ILE A CA 1
ATOM 701 C C . ILE A 1 86 ? 11.681 13.391 6.474 1.00 58.44 86 ILE A C 1
ATOM 703 O O . ILE A 1 86 ? 12.765 12.855 6.264 1.00 58.44 86 ILE A O 1
ATOM 707 N N . THR A 1 87 ? 11.389 14.634 6.083 1.00 58.75 87 THR A N 1
ATOM 708 C CA . THR A 1 87 ? 12.298 15.461 5.278 1.00 58.75 87 THR A CA 1
ATOM 709 C C . THR A 1 87 ? 13.500 15.934 6.089 1.00 58.75 87 THR A C 1
ATOM 711 O O . THR A 1 87 ? 14.630 15.813 5.629 1.00 58.75 87 THR A O 1
ATOM 714 N N . ARG A 1 88 ? 13.287 16.417 7.322 1.00 58.28 88 ARG A N 1
ATOM 715 C CA . ARG A 1 88 ? 14.375 16.904 8.188 1.00 58.28 88 ARG A CA 1
ATOM 716 C C . ARG A 1 88 ? 15.358 15.798 8.559 1.00 58.28 88 ARG A C 1
ATOM 718 O O . ARG A 1 88 ? 16.552 16.059 8.646 1.00 58.28 88 ARG A O 1
ATOM 725 N N . TYR A 1 89 ? 14.862 14.579 8.772 1.00 57.91 89 TYR A N 1
ATOM 726 C CA . TYR A 1 89 ? 15.687 13.457 9.221 1.00 57.91 89 TYR A CA 1
ATOM 727 C C . TYR A 1 89 ? 15.996 12.436 8.132 1.00 57.91 89 TYR A C 1
ATOM 729 O O . TYR A 1 89 ? 16.616 11.424 8.449 1.00 57.91 89 TYR A O 1
ATOM 737 N N . LYS A 1 90 ? 15.586 12.680 6.877 1.00 60.44 90 LYS A N 1
ATOM 738 C CA . LYS A 1 90 ? 15.883 11.819 5.721 1.00 60.44 90 LYS A CA 1
ATOM 739 C C . LYS A 1 90 ? 15.705 10.327 6.041 1.00 60.44 90 LYS A C 1
ATOM 741 O O . LYS A 1 90 ? 16.551 9.501 5.721 1.00 60.44 90 LYS A O 1
ATOM 746 N N . LEU A 1 91 ? 14.606 9.982 6.723 1.00 61.50 91 LEU A N 1
ATOM 747 C CA . LEU A 1 91 ? 14.465 8.690 7.420 1.00 61.50 91 LEU A CA 1
ATOM 748 C C . LEU A 1 91 ? 14.620 7.463 6.510 1.00 61.50 91 LEU A C 1
ATOM 750 O O . LEU A 1 91 ? 15.013 6.412 6.994 1.00 61.50 91 LEU A O 1
ATOM 754 N N . ILE A 1 92 ? 14.295 7.587 5.220 1.00 60.34 92 ILE A N 1
ATOM 755 C CA . ILE A 1 92 ? 14.424 6.491 4.244 1.00 60.34 92 ILE A CA 1
ATOM 756 C C . ILE A 1 92 ? 15.755 6.552 3.500 1.00 60.34 92 ILE A C 1
ATOM 758 O O . ILE A 1 92 ? 16.347 5.518 3.218 1.00 60.34 92 ILE A O 1
ATOM 762 N N . GLU A 1 93 ? 16.241 7.755 3.197 1.00 64.56 93 GLU A N 1
ATOM 763 C CA . GLU A 1 93 ? 17.533 7.931 2.525 1.00 64.56 93 GLU A CA 1
ATOM 764 C C . GLU A 1 93 ? 18.686 7.469 3.424 1.00 64.56 93 GLU A C 1
ATOM 766 O O . GLU A 1 93 ? 19.668 6.933 2.927 1.00 64.56 93 GLU A O 1
ATOM 771 N N . ASN A 1 94 ? 18.532 7.611 4.744 1.00 66.69 94 ASN A N 1
ATOM 772 C CA . ASN A 1 94 ? 19.509 7.166 5.735 1.00 66.69 94 ASN A CA 1
ATOM 773 C C . ASN A 1 94 ? 19.471 5.655 6.006 1.00 66.69 94 ASN A C 1
ATOM 775 O O . ASN A 1 94 ? 20.296 5.173 6.777 1.00 66.69 94 ASN A O 1
ATOM 779 N N . LEU A 1 95 ? 18.527 4.910 5.419 1.00 65.94 95 LEU A N 1
ATOM 780 C CA . LEU A 1 95 ? 18.493 3.464 5.595 1.00 65.94 95 LEU A CA 1
ATOM 781 C C . LEU A 1 95 ? 19.591 2.779 4.796 1.00 65.94 95 LEU A C 1
ATOM 783 O O . LEU A 1 95 ? 19.746 3.022 3.596 1.00 65.94 95 LEU A O 1
ATOM 787 N N . SER A 1 96 ? 20.273 1.834 5.437 1.00 68.38 96 SER A N 1
ATOM 788 C CA . SER A 1 96 ? 21.129 0.887 4.733 1.00 68.38 96 SER A CA 1
ATOM 789 C C . SER A 1 96 ? 20.298 0.015 3.789 1.00 68.38 96 SER A C 1
ATOM 791 O O . SER A 1 96 ? 19.114 -0.263 4.019 1.00 68.38 96 SER A O 1
ATOM 793 N N . SER A 1 97 ? 20.922 -0.488 2.725 1.00 68.62 97 SER A N 1
ATOM 794 C CA . SER A 1 97 ? 20.238 -1.358 1.763 1.00 68.62 97 SER A CA 1
ATOM 795 C C . SER A 1 97 ? 19.723 -2.655 2.411 1.00 68.62 97 SER A C 1
ATOM 797 O O . SER A 1 97 ? 18.691 -3.189 2.008 1.00 68.62 97 SER A O 1
ATOM 799 N N . SER A 1 98 ? 20.381 -3.136 3.474 1.00 66.94 98 SER A N 1
ATOM 800 C CA . SER A 1 98 ? 19.909 -4.264 4.289 1.00 66.94 98 SER A CA 1
ATOM 801 C C . SER A 1 98 ? 18.620 -3.971 5.049 1.00 66.94 98 SER A C 1
ATOM 803 O O . SER A 1 98 ? 17.735 -4.825 5.095 1.00 66.94 98 SER A O 1
ATOM 805 N N . GLU A 1 99 ? 18.477 -2.775 5.615 1.00 70.31 99 GLU A N 1
ATOM 806 C CA . GLU A 1 99 ? 17.258 -2.386 6.330 1.00 70.31 99 GLU A CA 1
ATOM 807 C C . GLU A 1 99 ? 16.091 -2.185 5.363 1.00 70.31 99 GLU A C 1
ATOM 809 O O . GLU A 1 99 ? 14.978 -2.639 5.639 1.00 70.31 99 GLU A O 1
ATOM 814 N N . LYS A 1 100 ? 16.355 -1.587 4.192 1.00 72.38 100 LYS A N 1
ATOM 815 C CA . LYS A 1 100 ? 15.384 -1.478 3.092 1.00 72.38 100 LYS A CA 1
ATOM 816 C C . LYS A 1 100 ? 14.872 -2.859 2.674 1.00 72.38 100 LYS A C 1
ATOM 818 O O . LYS A 1 100 ? 13.662 -3.090 2.682 1.00 72.38 100 LYS A O 1
ATOM 823 N N . ARG A 1 101 ? 15.779 -3.812 2.426 1.00 71.56 101 ARG A N 1
ATOM 824 C CA . ARG A 1 101 ? 15.427 -5.208 2.109 1.00 71.56 101 ARG A CA 1
ATOM 825 C C . ARG A 1 101 ? 14.582 -5.871 3.191 1.00 71.56 101 ARG A C 1
ATOM 827 O O . ARG A 1 101 ? 13.570 -6.486 2.863 1.00 71.56 101 ARG A O 1
ATOM 834 N N . ASN A 1 102 ? 14.966 -5.731 4.458 1.00 70.75 102 ASN A N 1
ATOM 835 C CA . ASN A 1 102 ? 14.237 -6.341 5.570 1.00 70.75 102 ASN A CA 1
ATOM 836 C C . ASN A 1 102 ? 12.801 -5.793 5.670 1.00 70.75 102 ASN A C 1
ATOM 838 O O . ASN A 1 102 ? 11.844 -6.554 5.791 1.00 70.75 102 ASN A O 1
ATOM 842 N N . GLN A 1 103 ? 12.624 -4.475 5.519 1.00 71.50 103 GLN A N 1
ATOM 843 C CA . GLN A 1 103 ? 11.295 -3.851 5.503 1.00 71.50 103 GLN A CA 1
ATOM 844 C C . GLN A 1 103 ? 10.416 -4.374 4.359 1.00 71.50 103 GLN A C 1
ATOM 846 O O . GLN A 1 103 ? 9.227 -4.634 4.565 1.00 71.50 103 GLN A O 1
ATOM 851 N N . ILE A 1 104 ? 10.996 -4.550 3.167 1.00 75.31 104 ILE A N 1
ATOM 852 C CA . ILE A 1 104 ? 10.295 -5.121 2.013 1.00 75.31 104 ILE A CA 1
ATOM 853 C C . ILE A 1 104 ? 9.892 -6.573 2.289 1.00 75.31 104 ILE A C 1
ATOM 855 O O . ILE A 1 104 ? 8.745 -6.935 2.042 1.00 75.31 104 ILE A O 1
ATOM 859 N N . GLU A 1 105 ? 10.792 -7.401 2.822 1.00 74.50 105 GLU A N 1
ATOM 860 C CA . GLU A 1 105 ? 10.517 -8.817 3.105 1.00 74.50 105 GLU A CA 1
ATOM 861 C C . GLU A 1 105 ? 9.436 -9.020 4.164 1.00 74.50 105 GLU A C 1
ATOM 863 O O . GLU A 1 105 ? 8.534 -9.835 3.964 1.00 74.50 105 GLU A O 1
ATOM 868 N N . ILE A 1 106 ? 9.497 -8.266 5.265 1.00 69.12 106 ILE A N 1
ATOM 869 C CA . ILE A 1 106 ? 8.488 -8.313 6.331 1.00 69.12 106 ILE A CA 1
ATOM 870 C C . ILE A 1 106 ? 7.107 -7.995 5.754 1.00 69.12 106 ILE A C 1
ATOM 872 O O . ILE A 1 106 ? 6.129 -8.690 6.035 1.00 69.12 106 ILE A O 1
ATOM 876 N N . LEU A 1 107 ? 7.019 -6.954 4.923 1.00 71.62 107 LEU A N 1
ATOM 877 C CA . LEU A 1 107 ? 5.757 -6.570 4.303 1.00 71.62 107 LEU A CA 1
ATOM 878 C C . LEU A 1 107 ? 5.278 -7.569 3.263 1.00 71.62 107 LEU A C 1
ATOM 880 O O . LEU A 1 107 ? 4.085 -7.851 3.225 1.00 71.62 107 LEU A O 1
ATOM 884 N N . LEU A 1 108 ? 6.178 -8.115 2.450 1.00 75.25 108 LEU A N 1
ATOM 885 C CA . LEU A 1 108 ? 5.816 -9.095 1.437 1.00 75.25 108 LEU A CA 1
ATOM 886 C C . LEU A 1 108 ? 5.190 -10.325 2.099 1.00 75.25 108 LEU A C 1
ATOM 888 O O . LEU A 1 108 ? 4.053 -10.648 1.779 1.00 75.25 108 LEU A O 1
ATOM 892 N N . ARG A 1 109 ? 5.844 -10.889 3.126 1.00 68.56 109 ARG A N 1
ATOM 893 C CA . ARG A 1 109 ? 5.326 -12.020 3.921 1.00 68.56 109 ARG A CA 1
ATOM 894 C C . ARG A 1 109 ? 3.949 -11.742 4.519 1.00 68.56 109 ARG A C 1
ATOM 896 O O . ARG A 1 109 ? 3.084 -12.624 4.525 1.00 68.56 109 ARG A O 1
ATOM 903 N N . HIS A 1 110 ? 3.737 -10.511 4.994 1.00 65.88 110 HIS A N 1
ATOM 904 C CA . HIS A 1 110 ? 2.444 -10.071 5.511 1.00 65.88 110 HIS A CA 1
ATOM 905 C C . HIS A 1 110 ? 1.352 -10.076 4.427 1.00 65.88 110 HIS A C 1
ATOM 907 O O . HIS A 1 110 ? 0.218 -10.478 4.691 1.00 65.88 110 HIS A O 1
ATOM 913 N N . LEU A 1 111 ? 1.675 -9.677 3.192 1.00 67.06 111 LEU A N 1
ATOM 914 C CA . LEU A 1 111 ? 0.731 -9.726 2.070 1.00 67.06 111 LEU A CA 1
ATOM 915 C C . LEU A 1 111 ? 0.394 -11.159 1.655 1.00 67.06 111 LEU A C 1
ATOM 917 O O . LEU A 1 111 ? -0.782 -11.432 1.368 1.00 67.06 111 LEU A O 1
ATOM 921 N N . SER A 1 112 ? 1.382 -12.057 1.674 1.00 68.94 112 SER A N 1
ATOM 922 C CA . SER A 1 112 ? 1.243 -13.487 1.363 1.00 68.94 112 SER A CA 1
ATOM 923 C C . SER A 1 112 ? 0.340 -14.220 2.352 1.00 68.94 112 SER A C 1
ATOM 925 O O . SER A 1 112 ? -0.216 -15.260 2.020 1.00 68.94 112 SER A O 1
ATOM 927 N N . GLY A 1 113 ? 0.159 -13.674 3.560 1.00 58.81 113 GLY A N 1
ATOM 928 C CA . GLY A 1 113 ? -0.566 -14.350 4.635 1.00 58.81 113 GLY A CA 1
ATOM 929 C C . GLY A 1 113 ? 0.203 -15.537 5.212 1.00 58.81 113 GLY A C 1
ATOM 930 O O . GLY A 1 113 ? -0.418 -16.420 5.793 1.00 58.81 113 GLY A O 1
ATOM 931 N N . SER A 1 114 ? 1.531 -15.562 5.044 1.00 51.50 114 SER A N 1
ATOM 932 C CA . SER A 1 114 ? 2.373 -16.539 5.734 1.00 51.50 114 SER A CA 1
ATOM 933 C C . SER A 1 114 ? 2.263 -16.301 7.239 1.00 51.50 114 SER A C 1
ATOM 935 O O . SER A 1 114 ? 2.408 -15.163 7.699 1.00 51.50 114 SER A O 1
ATOM 937 N N . ASP A 1 115 ? 1.950 -17.355 7.997 1.00 41.56 115 ASP A N 1
ATOM 938 C CA . ASP A 1 115 ? 2.027 -17.302 9.452 1.00 41.56 115 ASP A CA 1
ATOM 939 C C . ASP A 1 115 ? 3.437 -16.838 9.819 1.00 41.56 115 ASP A C 1
ATOM 941 O O . ASP A 1 115 ? 4.437 -17.352 9.311 1.00 41.56 115 ASP A O 1
ATOM 945 N N . ILE A 1 116 ? 3.519 -15.800 10.650 1.00 44.34 116 ILE A N 1
ATOM 946 C CA . ILE A 1 116 ? 4.795 -15.322 11.170 1.00 44.34 116 ILE A CA 1
ATOM 947 C C . ILE A 1 116 ? 5.345 -16.467 12.014 1.00 44.34 116 ILE A C 1
ATOM 949 O O . ILE A 1 116 ? 4.901 -16.688 13.142 1.00 44.34 116 ILE A O 1
ATOM 953 N N . ASP A 1 117 ? 6.281 -17.224 11.449 1.00 38.16 117 ASP A N 1
ATOM 954 C CA . ASP A 1 117 ? 7.029 -18.221 12.191 1.00 38.16 117 ASP A CA 1
ATOM 955 C C . ASP A 1 117 ? 7.686 -17.515 13.381 1.00 38.16 117 ASP A C 1
ATOM 957 O O . ASP A 1 117 ? 8.616 -16.716 13.231 1.00 38.16 117 ASP A O 1
ATOM 961 N N . LYS A 1 118 ? 7.211 -17.843 14.587 1.00 39.31 118 LYS A N 1
ATOM 962 C CA . LYS A 1 118 ? 7.753 -17.374 15.875 1.00 39.31 118 LYS A CA 1
ATOM 963 C C . LYS A 1 118 ? 9.262 -17.645 16.018 1.00 39.31 118 LYS A C 1
ATOM 965 O O . LYS A 1 118 ? 9.912 -17.109 16.909 1.00 39.31 118 LYS A O 1
ATOM 970 N N . SER A 1 119 ? 9.841 -18.481 15.152 1.00 34.59 119 SER A N 1
ATOM 971 C CA . SER A 1 119 ? 11.271 -18.800 15.110 1.00 34.59 119 SER A CA 1
ATOM 972 C C . SER A 1 119 ? 12.131 -17.701 14.461 1.00 34.59 119 SER A C 1
ATOM 974 O O . SER A 1 119 ? 13.282 -17.522 14.868 1.00 34.59 119 SER A O 1
ATOM 976 N N . TYR A 1 120 ? 11.586 -16.912 13.522 1.00 37.69 120 TYR A N 1
ATOM 977 C CA . TYR A 1 120 ? 12.282 -15.772 12.903 1.00 37.69 120 TYR A CA 1
ATOM 978 C C . TYR A 1 120 ? 12.224 -14.497 13.756 1.00 37.69 120 TYR A C 1
ATOM 980 O O . TYR A 1 120 ? 13.091 -13.632 13.617 1.00 37.69 120 TYR A O 1
ATOM 988 N N . GLU A 1 121 ? 11.269 -14.407 14.690 1.00 37.59 121 GLU A N 1
ATOM 989 C CA . GLU A 1 121 ? 11.197 -13.324 15.681 1.00 37.59 121 GLU A CA 1
ATOM 990 C C . GLU A 1 121 ? 12.441 -13.275 16.586 1.00 37.59 121 GLU A C 1
ATOM 992 O O . GLU A 1 121 ? 12.801 -12.204 17.067 1.00 37.59 121 GLU A O 1
ATOM 997 N N . ASN A 1 122 ? 13.139 -14.404 16.772 1.00 34.41 122 ASN A N 1
ATOM 998 C CA . ASN A 1 122 ? 14.216 -14.522 17.759 1.00 34.41 122 ASN A CA 1
ATOM 999 C C . ASN A 1 122 ? 15.644 -14.390 17.213 1.00 34.41 122 ASN A C 1
ATOM 1001 O O . ASN A 1 122 ? 16.552 -14.142 18.001 1.00 34.41 122 ASN A O 1
ATOM 1005 N N . LYS A 1 123 ? 15.887 -14.583 15.908 1.00 32.31 123 LYS A N 1
ATOM 1006 C CA . LYS A 1 123 ? 17.273 -14.690 15.401 1.00 32.31 123 LYS A CA 1
ATOM 1007 C C . LYS A 1 123 ? 17.780 -13.503 14.589 1.00 32.31 123 LYS A C 1
ATOM 1009 O O . LYS A 1 123 ? 18.987 -13.331 14.545 1.00 32.31 123 LYS A O 1
ATOM 1014 N N . ASN A 1 124 ? 16.908 -12.672 14.007 1.00 32.50 124 ASN A N 1
ATOM 1015 C CA . ASN A 1 124 ? 17.335 -11.508 13.207 1.00 32.50 124 ASN A CA 1
ATOM 1016 C C . ASN A 1 124 ? 16.464 -10.248 13.380 1.00 32.50 124 ASN A C 1
ATOM 1018 O O . ASN A 1 124 ? 16.715 -9.237 12.726 1.00 32.50 124 ASN A O 1
ATOM 1022 N N . CYS A 1 125 ? 15.455 -10.264 14.259 1.00 35.84 125 CYS A N 1
ATOM 1023 C CA . CYS A 1 125 ? 14.710 -9.056 14.605 1.00 35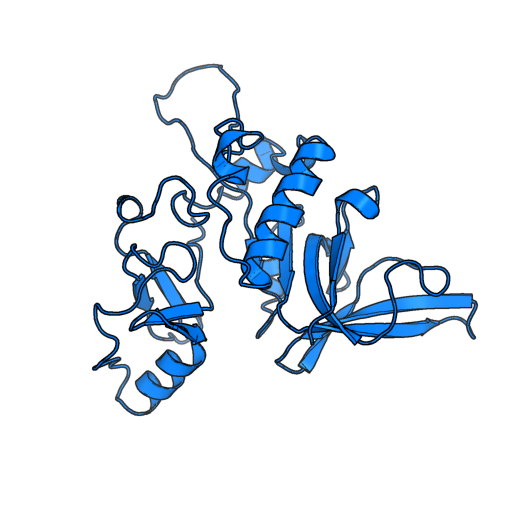.84 125 CYS A CA 1
ATOM 1024 C C . CYS A 1 125 ? 15.415 -8.361 15.771 1.00 35.84 125 CYS A C 1
ATOM 1026 O O . CYS A 1 125 ? 15.044 -8.503 16.936 1.00 35.84 125 CYS A O 1
ATOM 1028 N N . SER A 1 126 ? 16.485 -7.636 15.462 1.00 30.98 126 SER A N 1
ATOM 1029 C CA . SER A 1 126 ? 17.176 -6.758 16.402 1.00 30.98 126 SER A CA 1
ATOM 1030 C C . SER A 1 126 ? 16.237 -5.643 16.871 1.00 30.98 126 SER A C 1
ATOM 1032 O O . SER A 1 126 ? 16.379 -4.532 16.407 1.00 30.98 126 SER A O 1
ATOM 1034 N N . LYS A 1 127 ? 15.249 -5.897 17.740 1.00 35.34 127 LYS A N 1
ATOM 1035 C CA . LYS A 1 127 ? 14.426 -4.885 18.449 1.00 35.34 127 LYS A CA 1
ATOM 1036 C C . LYS A 1 127 ? 13.749 -3.766 17.619 1.00 35.34 127 LYS A C 1
ATOM 1038 O O . LYS A 1 127 ? 13.046 -2.949 18.212 1.00 35.34 127 LYS A O 1
ATOM 1043 N N . ASP A 1 128 ? 13.860 -3.748 16.295 1.00 37.56 128 ASP A N 1
ATOM 1044 C CA . ASP A 1 128 ? 13.567 -2.574 15.482 1.00 37.56 128 ASP A CA 1
ATOM 1045 C C . ASP A 1 128 ? 12.636 -2.913 14.310 1.00 37.56 128 ASP A C 1
ATOM 1047 O O . ASP A 1 128 ? 13.006 -2.975 13.144 1.00 37.56 128 ASP A O 1
ATOM 1051 N N . ASN A 1 129 ? 11.341 -2.960 14.629 1.00 37.06 129 ASN A N 1
ATOM 1052 C CA . ASN A 1 129 ? 10.352 -2.317 13.753 1.00 37.06 129 ASN A CA 1
ATOM 1053 C C . ASN A 1 129 ? 10.423 -0.774 13.877 1.00 37.06 129 ASN A C 1
ATOM 1055 O O . ASN A 1 129 ? 9.580 -0.046 13.348 1.00 37.06 129 ASN A O 1
ATOM 1059 N N . ARG A 1 130 ? 11.407 -0.267 14.632 1.00 40.97 130 ARG A N 1
ATOM 1060 C CA . ARG A 1 130 ? 11.698 1.141 14.809 1.00 40.97 130 ARG A CA 1
ATOM 1061 C C . ARG A 1 130 ? 12.675 1.555 13.729 1.00 40.97 130 ARG A C 1
ATOM 1063 O O . ARG A 1 130 ? 13.783 1.055 13.640 1.00 40.97 130 ARG A O 1
ATOM 1070 N N . LEU A 1 131 ? 12.292 2.565 12.977 1.00 42.50 131 LEU A N 1
ATOM 1071 C CA . LEU A 1 131 ? 13.284 3.448 12.395 1.00 42.50 131 LEU A CA 1
ATOM 1072 C C . LEU A 1 131 ? 13.527 4.507 13.451 1.00 42.50 131 LEU A C 1
ATOM 1074 O O . LEU A 1 131 ? 12.866 5.542 13.490 1.00 42.50 131 LEU A O 1
ATOM 1078 N N . ARG A 1 132 ? 14.375 4.149 14.415 1.00 36.03 132 ARG A N 1
ATOM 1079 C CA . ARG A 1 132 ? 14.827 5.061 15.453 1.00 36.03 132 ARG A CA 1
ATOM 1080 C C . ARG A 1 132 ? 15.691 6.117 14.782 1.00 36.03 132 ARG A C 1
ATOM 1082 O O . ARG A 1 132 ? 16.790 5.830 14.330 1.00 36.03 132 ARG A O 1
ATOM 1089 N N . SER A 1 133 ? 15.219 7.359 14.741 1.00 34.00 133 SER A N 1
ATOM 1090 C CA . SER A 1 133 ? 16.145 8.480 14.644 1.00 34.00 133 SER A CA 1
ATOM 1091 C C . SER A 1 133 ? 16.846 8.603 15.997 1.00 34.00 133 SER A C 1
ATOM 1093 O O . SER A 1 133 ? 16.413 9.373 16.853 1.00 34.00 133 SER A O 1
ATOM 1095 N N . GLU A 1 134 ? 17.889 7.812 16.229 1.00 32.25 134 GLU A N 1
ATOM 1096 C CA . GLU A 1 134 ? 18.851 8.116 17.286 1.00 32.25 134 GLU A CA 1
ATOM 1097 C C . GLU A 1 134 ? 19.703 9.280 16.780 1.00 32.25 134 GLU A C 1
ATOM 1099 O O . GLU A 1 134 ? 20.713 9.118 16.103 1.00 32.25 134 GLU A O 1
ATOM 1104 N N . ARG A 1 135 ? 19.228 10.499 17.032 1.00 35.72 135 ARG A N 1
ATOM 1105 C CA . ARG A 1 135 ? 20.137 11.623 17.216 1.00 35.72 135 ARG A CA 1
ATOM 1106 C C . ARG A 1 135 ? 19.788 12.278 18.528 1.00 35.72 135 ARG A C 1
ATOM 1108 O O . ARG A 1 135 ? 18.859 13.079 18.610 1.00 35.72 135 ARG A O 1
ATOM 1115 N N . ASP A 1 136 ? 20.571 11.908 19.529 1.00 32.12 136 ASP A N 1
ATOM 1116 C CA . ASP A 1 136 ? 20.865 12.769 20.655 1.00 32.12 136 ASP A CA 1
ATOM 1117 C C . ASP A 1 136 ? 21.320 14.111 20.083 1.00 32.12 136 ASP A C 1
ATOM 1119 O O . ASP A 1 136 ? 22.355 14.186 19.420 1.00 32.12 136 ASP A O 1
ATOM 1123 N N . ASN A 1 137 ? 20.501 15.149 20.233 1.00 30.64 137 ASN A N 1
ATOM 1124 C CA . ASN A 1 137 ? 20.998 16.433 20.705 1.00 30.64 137 ASN A CA 1
ATOM 1125 C C . ASN A 1 137 ? 19.874 17.451 20.925 1.00 30.64 137 ASN A C 1
ATOM 1127 O O . ASN A 1 137 ? 19.166 17.849 20.002 1.00 30.64 137 ASN A O 1
ATOM 1131 N N . TYR A 1 138 ? 19.846 17.891 22.183 1.00 31.80 138 TYR A N 1
ATOM 1132 C CA . TYR A 1 138 ? 19.227 19.076 22.764 1.00 31.80 138 TYR A CA 1
ATOM 1133 C C . TYR A 1 138 ? 17.697 19.137 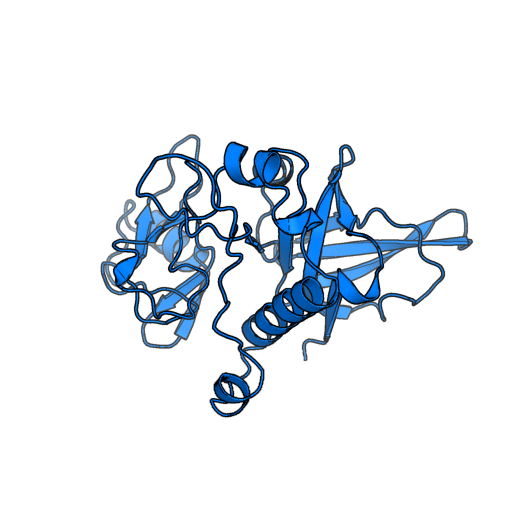22.858 1.00 31.80 138 TYR A C 1
ATOM 1135 O O . TYR A 1 138 ? 16.995 19.501 21.922 1.00 31.80 138 TYR A O 1
ATOM 1143 N N . ASN A 1 139 ? 17.253 18.890 24.098 1.00 33.34 139 ASN A N 1
ATOM 1144 C CA . ASN A 1 139 ? 16.025 19.357 24.739 1.00 33.34 139 ASN A CA 1
ATOM 1145 C C . ASN A 1 139 ? 14.720 19.049 23.999 1.00 33.34 139 ASN A C 1
ATOM 1147 O O . ASN A 1 139 ? 14.251 19.860 23.210 1.00 33.34 139 ASN A O 1
ATOM 1151 N N . VAL A 1 140 ? 14.120 17.900 24.327 1.00 30.62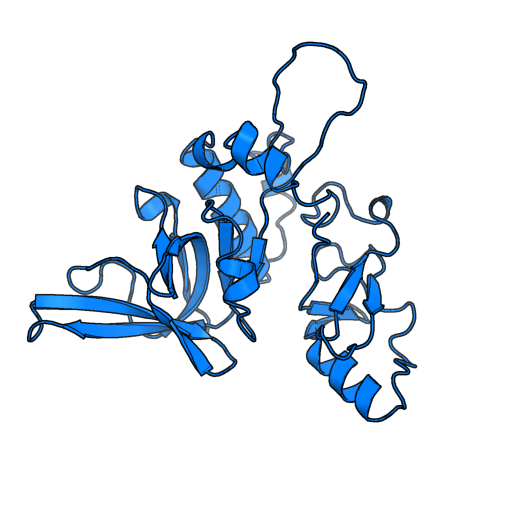 140 VAL A N 1
ATOM 1152 C CA . VAL A 1 140 ? 12.711 17.707 24.743 1.00 30.62 140 VAL A CA 1
ATOM 1153 C C . VAL A 1 140 ? 12.483 16.193 24.868 1.00 30.62 140 VAL A C 1
ATOM 1155 O O . VAL A 1 140 ? 12.820 15.433 23.963 1.00 30.62 140 VAL A O 1
ATOM 1158 N N . ASP A 1 141 ? 11.890 15.765 25.983 1.00 30.42 141 ASP A N 1
ATOM 1159 C CA . ASP A 1 141 ? 11.522 14.389 26.365 1.00 30.42 141 ASP A CA 1
ATOM 1160 C C . ASP A 1 141 ? 10.546 13.648 25.416 1.00 30.42 141 ASP A C 1
ATOM 1162 O O . ASP A 1 141 ? 9.931 12.645 25.780 1.00 30.42 141 ASP A O 1
ATOM 1166 N N . GLU A 1 142 ? 10.407 14.066 24.161 1.00 36.50 142 GLU A N 1
ATOM 1167 C CA . GLU A 1 142 ? 9.588 13.376 23.172 1.00 36.50 142 GLU A CA 1
ATOM 1168 C C . GLU A 1 142 ? 10.472 12.528 22.259 1.00 36.50 142 GLU A C 1
ATOM 1170 O O . GLU A 1 142 ? 10.929 12.950 21.198 1.00 36.50 142 GLU A O 1
ATOM 1175 N N . ARG A 1 143 ? 10.686 11.266 22.645 1.00 40.06 143 ARG A N 1
ATOM 1176 C CA . ARG A 1 143 ? 11.164 10.235 21.714 1.00 40.06 143 ARG A CA 1
ATOM 1177 C C . ARG A 1 143 ? 10.128 10.068 20.604 1.00 40.06 143 ARG A C 1
ATOM 1179 O O . ARG A 1 143 ? 9.137 9.351 20.756 1.00 40.06 143 ARG A O 1
ATOM 1186 N N . ILE A 1 144 ? 10.355 10.733 19.479 1.00 41.81 144 ILE A N 1
ATOM 1187 C CA . ILE A 1 144 ? 9.500 10.662 18.299 1.00 41.81 144 ILE A CA 1
ATOM 1188 C C . ILE A 1 144 ? 9.674 9.270 17.647 1.00 41.81 144 ILE A C 1
ATOM 1190 O O . ILE A 1 144 ? 10.480 9.069 16.743 1.00 41.81 144 ILE A O 1
ATOM 1194 N N . ASN A 1 145 ? 8.922 8.274 18.136 1.00 45.44 145 ASN A N 1
ATOM 1195 C CA . ASN A 1 145 ? 8.835 6.921 17.565 1.00 45.44 145 ASN A CA 1
ATOM 1196 C C . ASN A 1 145 ? 8.012 6.965 16.272 1.00 45.44 145 ASN A C 1
ATOM 1198 O O . ASN A 1 145 ? 6.810 6.697 16.261 1.00 45.44 145 ASN A O 1
ATOM 1202 N N . ASN A 1 146 ? 8.663 7.361 15.191 1.00 48.88 146 ASN A N 1
ATOM 1203 C CA . ASN A 1 146 ? 8.033 7.716 13.934 1.00 48.88 146 ASN A CA 1
ATOM 1204 C C . ASN A 1 146 ? 8.368 6.664 12.870 1.00 48.88 146 ASN A C 1
ATOM 1206 O O . ASN A 1 146 ? 9.519 6.288 12.685 1.00 48.88 146 ASN A O 1
ATOM 1210 N N . THR A 1 147 ? 7.347 6.150 12.182 1.00 53.66 147 THR A N 1
ATOM 1211 C CA . THR A 1 147 ? 7.499 5.066 11.192 1.00 53.66 147 THR A CA 1
ATOM 1212 C C . THR A 1 147 ? 7.356 5.580 9.764 1.00 53.66 147 THR A C 1
ATOM 1214 O O . THR A 1 147 ? 6.548 6.480 9.502 1.00 53.66 147 THR A O 1
ATOM 1217 N N . ILE A 1 148 ? 8.101 4.975 8.827 1.00 63.72 148 ILE A N 1
ATOM 1218 C CA . ILE A 1 148 ? 7.924 5.221 7.389 1.00 63.72 148 ILE A CA 1
ATOM 1219 C C . ILE A 1 148 ? 6.465 4.986 7.005 1.00 63.72 148 ILE A C 1
ATOM 1221 O O . ILE A 1 148 ? 5.837 4.005 7.412 1.00 63.72 148 ILE A O 1
ATOM 1225 N N . GLN A 1 149 ? 5.926 5.904 6.207 1.00 65.44 149 GLN A N 1
ATOM 1226 C CA . GLN A 1 149 ? 4.574 5.781 5.691 1.00 65.44 149 GLN A CA 1
ATOM 1227 C C . GLN A 1 149 ? 4.518 4.688 4.620 1.00 65.44 149 GLN A C 1
ATOM 1229 O O . GLN A 1 149 ? 5.298 4.683 3.665 1.00 65.44 149 GLN A O 1
ATOM 1234 N N . LYS A 1 150 ? 3.572 3.770 4.809 1.00 73.19 150 LYS A N 1
ATOM 1235 C CA . LYS A 1 150 ? 3.271 2.670 3.898 1.00 73.19 150 LYS A CA 1
ATOM 1236 C C . LYS A 1 150 ? 1.968 2.994 3.181 1.00 73.19 150 LYS A C 1
ATOM 1238 O O . LYS A 1 150 ? 1.005 3.379 3.845 1.00 73.19 150 LYS A O 1
ATOM 1243 N N . PHE A 1 151 ? 1.925 2.822 1.867 1.00 74.19 151 PHE A N 1
ATOM 1244 C CA . PHE A 1 151 ? 0.742 3.095 1.060 1.00 74.19 151 PHE A CA 1
ATOM 1245 C C . PHE A 1 151 ? 0.345 1.877 0.240 1.00 74.19 151 PHE A C 1
ATOM 1247 O O . PHE A 1 151 ? 1.163 1.300 -0.475 1.00 74.19 151 PHE A O 1
ATOM 1254 N N . SER A 1 152 ? -0.932 1.517 0.345 1.00 75.69 152 SER A N 1
ATOM 1255 C CA . SER A 1 152 ? -1.526 0.487 -0.493 1.00 75.69 152 SER A CA 1
ATOM 1256 C C . SER A 1 152 ? -1.781 1.042 -1.891 1.00 75.69 152 SER A C 1
ATOM 1258 O O . SER A 1 152 ? -2.350 2.119 -2.050 1.00 75.69 152 SER A O 1
ATOM 1260 N N . LEU A 1 153 ? -1.396 0.267 -2.894 1.00 81.19 153 LEU A N 1
ATOM 1261 C CA . LEU A 1 153 ? -1.756 0.400 -4.300 1.00 81.19 153 LEU A CA 1
ATOM 1262 C C . LEU A 1 153 ? -2.749 -0.698 -4.718 1.00 81.19 153 LEU A C 1
ATOM 1264 O O . LEU A 1 153 ? -3.014 -0.856 -5.900 1.00 81.19 153 LEU A O 1
ATOM 1268 N N . THR A 1 154 ? -3.253 -1.503 -3.773 1.00 72.12 154 THR A N 1
ATOM 1269 C CA . THR A 1 154 ? -4.106 -2.677 -4.057 1.00 72.12 154 THR A CA 1
ATOM 1270 C C . THR A 1 154 ? -5.474 -2.276 -4.606 1.00 72.12 154 THR A C 1
ATOM 1272 O O . THR A 1 154 ? -5.969 -2.872 -5.560 1.00 72.12 154 THR A O 1
ATOM 1275 N N . ASN A 1 155 ? -6.062 -1.261 -3.979 1.00 72.25 155 ASN A N 1
ATOM 1276 C CA . ASN A 1 155 ? -7.377 -0.718 -4.301 1.00 72.25 155 ASN A CA 1
ATOM 1277 C C . ASN A 1 155 ? -7.181 0.689 -4.884 1.00 72.25 155 ASN A C 1
ATOM 1279 O O . ASN A 1 155 ? -6.077 1.033 -5.306 1.00 72.25 155 ASN A O 1
ATOM 1283 N N . LYS A 1 156 ? -8.232 1.515 -4.856 1.00 73.88 156 LYS A N 1
ATOM 1284 C CA . LYS A 1 156 ? -8.215 2.869 -5.415 1.00 73.88 156 LYS A CA 1
ATOM 1285 C C . LYS A 1 156 ? -7.006 3.700 -4.969 1.00 73.88 156 LYS A C 1
ATOM 1287 O O . LYS A 1 156 ? -6.805 3.930 -3.772 1.00 73.88 156 LYS A O 1
ATOM 1292 N N . ILE A 1 157 ? -6.269 4.205 -5.950 1.00 75.44 157 ILE A N 1
ATOM 1293 C CA . ILE A 1 157 ? -5.077 5.025 -5.786 1.00 75.44 157 ILE A CA 1
ATOM 1294 C C . ILE A 1 157 ? -5.477 6.497 -5.696 1.00 75.44 157 ILE A C 1
ATOM 1296 O O . ILE A 1 157 ? -6.050 7.074 -6.618 1.00 75.44 157 ILE A O 1
ATOM 1300 N N . ASP A 1 158 ? -5.110 7.143 -4.592 1.00 75.38 158 ASP A N 1
ATOM 1301 C CA . ASP A 1 158 ? -5.179 8.598 -4.480 1.00 75.38 158 ASP A CA 1
ATOM 1302 C C . ASP A 1 158 ? -3.809 9.198 -4.823 1.00 75.38 158 ASP A C 1
ATOM 1304 O O . ASP A 1 158 ? -2.914 9.306 -3.978 1.00 75.38 158 ASP A O 1
ATOM 1308 N N . LEU A 1 159 ? -3.631 9.563 -6.097 1.00 76.25 159 LEU A N 1
ATOM 1309 C CA . LEU A 1 159 ? -2.384 10.157 -6.583 1.00 76.25 159 LEU A CA 1
ATOM 1310 C C . LEU A 1 159 ? -2.051 11.471 -5.879 1.00 76.25 159 LEU A C 1
ATOM 1312 O O . LEU A 1 159 ? -0.870 11.756 -5.713 1.00 76.25 159 LEU A O 1
ATOM 1316 N N . ASN A 1 160 ? -3.039 12.245 -5.421 1.00 70.31 160 ASN A N 1
ATOM 1317 C CA . ASN A 1 160 ? -2.768 13.481 -4.689 1.00 70.31 160 ASN A CA 1
ATOM 1318 C C . ASN A 1 160 ? -2.105 13.156 -3.350 1.00 70.31 160 ASN A C 1
ATOM 1320 O O . ASN A 1 160 ? -1.087 13.750 -3.002 1.00 70.31 160 ASN A O 1
ATOM 1324 N N . VAL A 1 161 ? -2.610 12.144 -2.643 1.00 69.38 161 VAL A N 1
ATOM 1325 C CA . VAL A 1 161 ? -2.011 11.654 -1.393 1.00 69.38 161 VAL A CA 1
ATOM 1326 C C . VAL A 1 161 ? -0.625 11.045 -1.629 1.00 69.38 161 VAL A C 1
ATOM 1328 O O . VAL A 1 161 ? 0.289 11.262 -0.832 1.00 69.38 161 VAL A O 1
ATOM 1331 N N . LEU A 1 162 ? -0.427 10.308 -2.725 1.00 70.94 162 LEU A N 1
ATOM 1332 C CA . LEU A 1 162 ? 0.875 9.711 -3.032 1.00 70.94 162 LEU A CA 1
ATOM 1333 C C . LEU A 1 162 ? 1.915 10.731 -3.514 1.00 70.94 162 LEU A C 1
ATOM 1335 O O . LEU A 1 162 ? 3.100 10.583 -3.201 1.00 70.94 162 LEU A O 1
ATOM 1339 N N . LYS A 1 163 ? 1.491 11.760 -4.251 1.00 71.75 163 LYS A N 1
ATOM 1340 C CA . LYS A 1 163 ? 2.342 12.864 -4.715 1.00 71.75 163 LYS A CA 1
ATOM 1341 C C . LYS A 1 163 ? 2.627 13.884 -3.635 1.00 71.75 163 LYS A C 1
ATOM 1343 O O . LYS A 1 163 ? 3.624 14.593 -3.752 1.00 71.75 163 LYS A O 1
ATOM 1348 N N . MET A 1 164 ? 1.818 13.936 -2.573 1.00 63.16 164 MET A N 1
ATOM 1349 C CA . MET A 1 164 ? 2.145 14.764 -1.423 1.00 63.16 164 MET A CA 1
ATOM 1350 C C . MET A 1 164 ? 3.587 14.466 -0.997 1.00 63.16 164 MET A C 1
ATOM 1352 O O . MET A 1 164 ? 3.936 13.357 -0.565 1.00 63.16 164 MET A O 1
ATOM 1356 N N . ASN A 1 165 ? 4.406 15.508 -1.140 1.00 55.69 165 ASN A N 1
ATOM 1357 C CA . ASN A 1 165 ? 5.728 15.664 -0.562 1.00 55.69 165 ASN A CA 1
ATOM 1358 C C . ASN A 1 165 ? 6.913 14.916 -1.189 1.00 55.69 165 ASN A C 1
ATOM 1360 O O . ASN A 1 165 ? 7.905 14.806 -0.487 1.00 55.69 165 ASN A O 1
ATOM 1364 N N . SER A 1 166 ? 6.852 14.420 -2.437 1.00 56.91 166 SER A N 1
ATOM 1365 C CA . SER A 1 166 ? 7.992 13.921 -3.266 1.00 56.91 166 SER A CA 1
ATOM 1366 C C . SER A 1 166 ? 9.057 13.004 -2.615 1.00 56.91 166 SER A C 1
ATOM 1368 O O . SER A 1 166 ? 10.066 12.682 -3.239 1.00 56.91 166 SER A O 1
ATOM 1370 N N . ASN A 1 167 ? 8.841 12.548 -1.384 1.00 66.94 167 ASN A N 1
ATOM 1371 C CA . ASN A 1 167 ? 9.758 11.737 -0.600 1.00 66.94 167 ASN A CA 1
ATOM 1372 C C . ASN A 1 167 ? 9.551 10.261 -0.930 1.00 66.94 167 ASN A C 1
ATOM 1374 O O . ASN A 1 167 ? 8.455 9.859 -1.345 1.00 66.94 167 ASN A O 1
ATOM 1378 N N . LEU A 1 168 ? 10.586 9.460 -0.669 1.00 73.12 168 LEU A N 1
ATOM 1379 C CA . LEU A 1 168 ? 10.484 8.006 -0.668 1.00 73.12 168 LEU A CA 1
ATOM 1380 C C . LEU A 1 168 ? 9.363 7.552 0.282 1.00 73.12 168 LEU A C 1
ATOM 1382 O O . LEU A 1 168 ? 9.113 8.149 1.334 1.00 73.12 168 LEU A O 1
ATOM 1386 N N . LYS A 1 169 ? 8.685 6.480 -0.107 1.00 78.56 169 LYS A N 1
ATOM 1387 C CA . LYS A 1 169 ? 7.579 5.824 0.588 1.00 78.56 169 LYS A CA 1
ATOM 1388 C C . LYS A 1 169 ? 7.722 4.320 0.384 1.00 78.56 169 LYS A C 1
ATOM 1390 O O . LYS A 1 169 ? 8.331 3.887 -0.592 1.00 78.56 169 LYS A O 1
ATOM 1395 N N . ILE A 1 170 ? 7.120 3.530 1.269 1.00 79.38 170 ILE A N 1
ATOM 1396 C CA . ILE A 1 170 ? 6.915 2.107 0.988 1.00 79.38 170 ILE A CA 1
ATOM 1397 C C . ILE A 1 170 ? 5.554 1.961 0.310 1.00 79.38 170 ILE A C 1
ATOM 1399 O O . ILE A 1 170 ? 4.528 2.312 0.892 1.00 79.38 170 ILE A O 1
ATOM 1403 N N . LEU A 1 171 ? 5.541 1.460 -0.916 1.00 85.44 171 LEU A N 1
ATOM 1404 C CA . LEU A 1 171 ? 4.344 1.197 -1.703 1.00 85.44 171 LEU A CA 1
ATOM 1405 C C . LEU A 1 171 ? 4.124 -0.313 -1.772 1.00 85.44 171 LEU A C 1
ATOM 1407 O O . LEU A 1 171 ? 5.081 -1.075 -1.908 1.00 85.44 171 LEU A O 1
ATOM 1411 N N . TYR A 1 172 ? 2.877 -0.762 -1.669 1.00 85.75 172 TYR A N 1
ATOM 1412 C CA . TYR A 1 172 ? 2.580 -2.190 -1.714 1.00 85.75 172 TYR A CA 1
ATOM 1413 C C . TYR A 1 172 ? 1.251 -2.503 -2.396 1.00 85.75 172 TYR A C 1
ATOM 1415 O O . TYR A 1 172 ? 0.290 -1.759 -2.249 1.00 85.75 172 TYR A O 1
ATOM 1423 N N . ALA A 1 173 ? 1.163 -3.623 -3.106 1.00 84.38 173 ALA A N 1
ATOM 1424 C CA . ALA A 1 173 ? -0.050 -4.077 -3.778 1.00 84.38 173 ALA A CA 1
ATOM 1425 C C . ALA A 1 173 ? -0.236 -5.587 -3.584 1.00 84.38 173 ALA A C 1
ATOM 1427 O O . ALA A 1 173 ? 0.709 -6.353 -3.754 1.00 84.38 173 ALA A O 1
ATOM 1428 N N . LYS A 1 174 ? -1.447 -6.029 -3.237 1.00 82.00 174 LYS A N 1
ATOM 1429 C CA . LYS A 1 174 ? -1.794 -7.454 -3.142 1.00 82.00 174 LYS A CA 1
ATOM 1430 C C . LYS A 1 174 ? -2.491 -7.908 -4.425 1.00 82.00 174 LYS A C 1
ATOM 1432 O O . LYS A 1 174 ? -3.429 -7.239 -4.846 1.00 82.00 174 LYS A O 1
ATOM 1437 N N . LYS A 1 175 ? -2.089 -9.054 -4.993 1.00 85.38 175 LYS A N 1
ATOM 1438 C CA . LYS A 1 175 ? -2.678 -9.612 -6.233 1.00 85.38 175 LYS A CA 1
ATOM 1439 C C . LYS A 1 175 ? -2.787 -8.580 -7.370 1.00 85.38 175 LYS A C 1
ATOM 1441 O O . LYS A 1 175 ? -3.804 -8.501 -8.054 1.00 85.38 175 LYS A O 1
ATOM 1446 N N . ALA A 1 176 ? -1.757 -7.761 -7.550 1.00 88.31 176 ALA A N 1
ATOM 1447 C CA . ALA A 1 176 ? -1.710 -6.792 -8.636 1.00 88.31 176 ALA A CA 1
ATOM 1448 C C . ALA A 1 176 ? -1.080 -7.418 -9.881 1.00 88.31 176 ALA A C 1
ATOM 1450 O O . ALA A 1 176 ? -0.169 -8.238 -9.779 1.00 88.31 176 ALA A O 1
ATOM 1451 N N . TRP A 1 177 ? -1.562 -7.029 -11.056 1.00 91.25 177 TRP A N 1
ATOM 1452 C CA . TRP A 1 177 ? -1.005 -7.491 -12.319 1.00 91.25 177 TRP A CA 1
ATOM 1453 C C . TRP A 1 177 ? 0.252 -6.691 -12.663 1.00 91.25 177 TRP A C 1
ATOM 1455 O O . TRP A 1 177 ? 0.193 -5.464 -12.770 1.00 91.25 177 TRP A O 1
ATOM 1465 N N . LEU A 1 178 ? 1.374 -7.378 -12.852 1.00 90.88 178 LEU A N 1
ATOM 1466 C CA . LEU A 1 178 ? 2.575 -6.826 -13.466 1.00 90.88 178 LEU A CA 1
ATOM 1467 C C . LEU A 1 178 ? 2.476 -7.027 -14.977 1.00 90.88 178 LEU A C 1
ATOM 1469 O O . LEU A 1 178 ? 2.284 -8.148 -15.446 1.00 90.88 178 LEU A O 1
ATOM 1473 N N . GLY A 1 179 ? 2.632 -5.948 -15.733 1.00 88.75 179 GLY A N 1
ATOM 1474 C CA . GLY A 1 179 ? 2.686 -5.998 -17.187 1.00 88.75 179 GLY A CA 1
ATOM 1475 C C . GLY A 1 179 ? 3.774 -5.100 -17.748 1.00 88.75 179 GLY A C 1
ATOM 1476 O O . GLY A 1 179 ? 4.395 -4.317 -17.029 1.00 88.75 179 GLY A O 1
ATOM 1477 N N . TYR A 1 180 ? 3.979 -5.216 -19.055 1.00 87.38 180 TYR A N 1
ATOM 1478 C CA . TYR A 1 180 ? 4.965 -4.447 -19.799 1.00 87.38 180 TYR A CA 1
ATOM 1479 C C . TYR A 1 180 ? 4.321 -3.868 -21.047 1.00 87.38 180 TYR A C 1
ATOM 1481 O O . TYR A 1 180 ? 3.531 -4.540 -21.707 1.00 87.38 180 TYR A O 1
ATOM 1489 N N . GLU A 1 181 ? 4.656 -2.624 -21.364 1.00 86.56 181 GLU A N 1
ATOM 1490 C CA . GLU A 1 181 ? 4.329 -2.030 -22.654 1.00 86.56 181 GLU A CA 1
ATOM 1491 C C . GLU A 1 181 ? 5.589 -1.872 -23.482 1.00 86.56 181 GLU A C 1
ATOM 1493 O O . GLU A 1 181 ? 6.588 -1.322 -23.017 1.00 86.56 181 GLU A O 1
ATOM 1498 N N . GLU A 1 182 ? 5.515 -2.340 -24.718 1.00 83.88 182 GLU A N 1
ATOM 1499 C CA . GLU A 1 182 ? 6.573 -2.150 -25.691 1.00 83.88 182 GLU A CA 1
ATOM 1500 C C . GLU A 1 182 ? 6.714 -0.662 -26.030 1.00 83.88 182 GLU A C 1
ATOM 1502 O O . GLU A 1 182 ? 5.731 0.088 -26.150 1.00 83.88 182 GLU A O 1
ATOM 1507 N N . ARG A 1 183 ? 7.962 -0.217 -26.134 1.00 82.00 183 ARG A N 1
ATOM 1508 C CA . ARG A 1 183 ? 8.327 1.137 -26.534 1.00 82.00 183 ARG A CA 1
ATOM 1509 C C . ARG A 1 183 ? 9.456 1.068 -27.548 1.00 82.00 183 ARG A C 1
ATOM 1511 O O . ARG A 1 183 ? 10.247 0.125 -27.548 1.00 82.00 183 ARG A O 1
ATOM 1518 N N . ASP A 1 184 ? 9.485 2.066 -28.423 1.00 75.81 184 ASP A N 1
ATOM 1519 C CA . ASP A 1 184 ? 10.501 2.233 -29.463 1.00 75.81 184 ASP A CA 1
ATOM 1520 C C . ASP A 1 184 ? 10.731 0.955 -30.288 1.00 75.81 184 ASP A C 1
ATOM 1522 O O . ASP A 1 184 ? 11.859 0.510 -30.484 1.00 75.81 184 ASP A O 1
ATOM 1526 N N . GLY A 1 185 ? 9.629 0.332 -30.729 1.00 71.62 185 GLY A N 1
ATOM 1527 C CA . GLY A 1 185 ? 9.646 -0.851 -31.599 1.00 71.62 185 GLY A CA 1
ATOM 1528 C C . GLY A 1 185 ? 10.318 -2.087 -30.991 1.00 71.62 185 GLY A C 1
ATOM 1529 O O . GLY A 1 185 ? 10.917 -2.867 -31.727 1.00 71.62 185 GLY A O 1
ATOM 1530 N N . GLY A 1 186 ? 10.299 -2.219 -29.660 1.00 69.06 186 GLY A N 1
ATOM 1531 C CA . GLY A 1 186 ? 10.823 -3.392 -28.952 1.00 69.06 186 GLY A CA 1
ATOM 1532 C C . GLY A 1 186 ? 12.171 -3.171 -28.280 1.00 69.06 186 GLY A C 1
ATOM 1533 O O . GLY A 1 186 ? 12.690 -4.083 -27.633 1.00 69.06 186 GLY A O 1
ATOM 1534 N N . ALA A 1 187 ? 12.735 -1.964 -28.390 1.00 68.56 187 ALA A N 1
ATOM 1535 C CA . ALA A 1 187 ? 14.029 -1.629 -27.802 1.00 68.56 187 ALA A CA 1
ATOM 1536 C C . ALA A 1 187 ? 14.018 -1.684 -26.264 1.00 68.56 187 ALA A C 1
ATOM 1538 O O . ALA A 1 187 ? 15.013 -2.076 -25.647 1.00 68.56 187 ALA A O 1
ATOM 1539 N N . TYR A 1 188 ? 12.900 -1.315 -25.633 1.00 73.19 188 TYR A N 1
ATOM 1540 C CA . TYR A 1 188 ? 12.702 -1.474 -24.194 1.00 73.19 188 TYR A CA 1
ATOM 1541 C C . TYR A 1 188 ? 11.235 -1.673 -23.829 1.00 73.19 188 TYR A C 1
ATOM 1543 O O . TYR A 1 188 ? 10.311 -1.401 -24.597 1.00 73.19 188 TYR A O 1
ATOM 1551 N N . TYR A 1 189 ? 11.053 -2.137 -22.597 1.00 79.50 189 TYR A N 1
ATOM 1552 C CA . TYR A 1 189 ? 9.758 -2.421 -22.012 1.00 79.50 189 TYR A CA 1
ATOM 1553 C C . TYR A 1 189 ? 9.511 -1.468 -20.850 1.00 79.50 189 TYR A C 1
ATOM 1555 O O . TYR A 1 189 ? 10.367 -1.293 -19.977 1.00 79.50 189 TYR A O 1
ATOM 1563 N N . LEU A 1 190 ? 8.330 -0.852 -20.844 1.00 84.00 190 LEU A N 1
ATOM 1564 C CA . LEU A 1 190 ? 7.864 -0.010 -19.755 1.00 84.00 190 LEU A CA 1
ATOM 1565 C C . LEU A 1 190 ? 7.000 -0.846 -18.797 1.00 84.00 190 LEU A C 1
ATOM 1567 O O . LEU A 1 190 ? 5.856 -1.165 -19.135 1.00 84.00 190 LEU A O 1
ATOM 1571 N N . PRO A 1 191 ? 7.517 -1.221 -17.617 1.00 88.00 191 PRO A N 1
ATOM 1572 C CA . PRO A 1 191 ? 6.748 -1.948 -16.615 1.00 88.00 191 PRO A CA 1
ATOM 1573 C C . PRO A 1 191 ? 5.60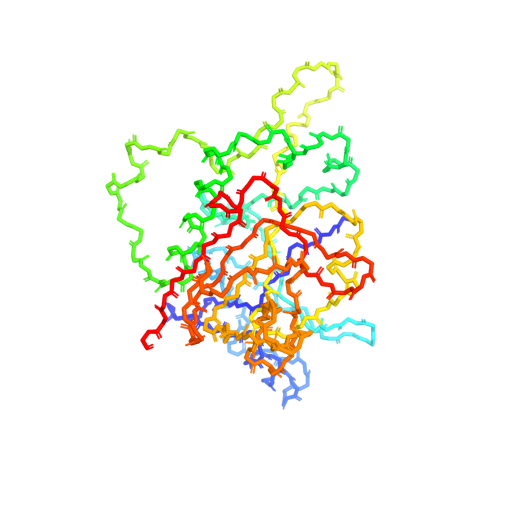2 -1.107 -16.041 1.00 88.00 191 PRO A C 1
ATOM 1575 O O . PRO A 1 191 ? 5.735 0.095 -15.786 1.00 88.00 191 PRO A O 1
ATOM 1578 N N . TYR A 1 192 ? 4.483 -1.762 -15.755 1.00 90.44 192 TYR A N 1
ATOM 1579 C CA . TYR A 1 192 ? 3.358 -1.171 -15.043 1.00 90.44 192 TYR A CA 1
ATOM 1580 C C . TYR A 1 192 ? 2.718 -2.160 -14.072 1.00 90.44 192 TYR A C 1
ATOM 1582 O O . TYR A 1 192 ? 2.745 -3.374 -14.266 1.00 90.44 192 TYR A O 1
ATOM 1590 N N . ILE A 1 193 ? 2.099 -1.606 -13.035 1.00 90.69 193 ILE A N 1
ATOM 1591 C CA . ILE A 1 193 ? 1.254 -2.318 -12.084 1.00 90.69 193 ILE A CA 1
ATOM 1592 C C . ILE A 1 193 ? -0.192 -1.953 -12.394 1.00 90.69 193 ILE A C 1
ATOM 1594 O O . ILE A 1 193 ? -0.529 -0.771 -12.471 1.00 90.69 193 ILE A O 1
ATOM 1598 N N . LYS A 1 194 ? -1.054 -2.954 -12.545 1.00 92.12 194 LYS A N 1
ATOM 1599 C CA . LYS A 1 194 ? -2.503 -2.771 -12.611 1.00 92.12 194 LYS A CA 1
ATOM 1600 C C . LYS A 1 194 ? -3.138 -3.348 -11.349 1.00 92.12 194 LYS A C 1
ATOM 1602 O O . LYS A 1 194 ? -2.961 -4.527 -11.041 1.00 92.12 194 LYS A O 1
ATOM 1607 N N . ASN A 1 195 ? -3.819 -2.495 -10.592 1.00 85.88 195 ASN A N 1
ATOM 1608 C CA . ASN A 1 195 ? -4.419 -2.868 -9.313 1.00 85.88 195 ASN A CA 1
ATOM 1609 C C . ASN A 1 195 ? -5.773 -3.585 -9.486 1.00 85.88 195 ASN A C 1
ATOM 1611 O O . ASN A 1 195 ? -6.265 -3.744 -10.605 1.00 85.88 195 ASN A O 1
ATOM 1615 N N . LEU A 1 196 ? -6.395 -4.004 -8.375 1.00 75.12 196 LEU A N 1
ATOM 1616 C CA . LEU A 1 196 ? -7.699 -4.685 -8.403 1.00 75.12 196 LEU A CA 1
ATOM 1617 C C . LEU A 1 196 ? -8.839 -3.765 -8.864 1.00 75.12 196 LEU A C 1
ATOM 1619 O O . LEU A 1 196 ? -9.829 -4.247 -9.406 1.00 75.12 196 LEU A O 1
ATOM 1623 N N . ALA A 1 197 ? -8.682 -2.448 -8.705 1.00 74.31 197 ALA A N 1
ATOM 1624 C CA . ALA A 1 197 ? -9.610 -1.450 -9.235 1.00 74.31 197 ALA A CA 1
ATOM 1625 C C . ALA A 1 197 ? -9.441 -1.211 -10.753 1.00 74.31 197 ALA A C 1
ATOM 1627 O O . ALA A 1 197 ? -10.189 -0.433 -11.341 1.00 74.31 197 ALA A O 1
ATOM 1628 N N . GLY A 1 198 ? -8.464 -1.861 -11.397 1.00 81.56 198 GLY A N 1
ATOM 1629 C CA . GLY A 1 198 ? -8.155 -1.702 -12.817 1.00 81.56 198 GLY A CA 1
ATOM 1630 C C . GLY A 1 198 ? -7.321 -0.463 -13.159 1.00 81.56 198 GLY A C 1
ATOM 1631 O O . GLY A 1 198 ? -7.024 -0.247 -14.334 1.00 81.56 198 GLY A O 1
ATOM 1632 N N . GLU A 1 199 ? -6.911 0.323 -12.165 1.00 86.44 199 GLU A N 1
ATOM 1633 C CA . GLU A 1 199 ? -6.046 1.487 -12.333 1.00 86.44 199 GLU A CA 1
ATOM 1634 C C . GLU A 1 199 ? -4.612 1.043 -12.634 1.00 86.44 199 GLU A C 1
ATOM 1636 O O . GLU A 1 199 ? -4.072 0.123 -12.011 1.00 86.44 199 GLU A O 1
ATOM 1641 N N . LYS A 1 200 ? -3.992 1.723 -13.600 1.00 90.69 200 LYS A N 1
ATOM 1642 C CA . LYS A 1 200 ? -2.635 1.450 -14.073 1.00 90.69 200 LYS A CA 1
ATOM 1643 C C . LYS A 1 200 ? -1.664 2.488 -13.509 1.00 90.69 200 LYS A C 1
ATOM 1645 O O . LYS A 1 200 ? -1.857 3.686 -13.696 1.00 90.69 200 LYS A O 1
ATOM 1650 N N . LEU A 1 201 ? -0.592 2.016 -12.879 1.00 89.69 201 LEU A N 1
ATOM 1651 C CA . LEU A 1 201 ? 0.548 2.809 -12.425 1.00 89.69 201 LEU A CA 1
ATOM 1652 C C . LEU A 1 201 ? 1.809 2.332 -13.135 1.00 89.69 201 LEU A C 1
ATOM 1654 O O . LEU A 1 201 ? 2.258 1.204 -12.945 1.00 89.69 201 LEU A O 1
ATOM 1658 N N . GLU A 1 202 ? 2.394 3.201 -13.947 1.00 90.06 202 GLU A N 1
ATOM 1659 C CA . GLU A 1 202 ? 3.664 2.915 -14.610 1.00 90.06 202 GLU A CA 1
ATOM 1660 C C . GLU A 1 202 ? 4.822 3.046 -13.622 1.00 90.06 202 GLU A C 1
ATOM 1662 O O . GLU A 1 202 ? 4.818 3.911 -12.743 1.00 90.06 202 GLU A O 1
ATOM 1667 N N . ILE A 1 203 ? 5.836 2.205 -13.785 1.00 87.44 203 ILE A N 1
ATOM 1668 C CA . ILE A 1 203 ? 7.092 2.320 -13.053 1.00 87.44 203 ILE A CA 1
ATOM 1669 C C . ILE A 1 203 ? 8.062 3.074 -13.970 1.00 87.44 203 ILE A C 1
ATOM 1671 O O . ILE A 1 203 ? 8.308 2.669 -15.104 1.00 87.44 203 ILE A O 1
ATOM 1675 N N . TYR A 1 204 ? 8.569 4.220 -13.507 1.00 80.88 204 TYR A N 1
ATOM 1676 C CA . TYR A 1 204 ? 9.486 5.083 -14.251 1.00 80.88 204 TYR A CA 1
ATOM 1677 C C . TYR A 1 204 ? 10.875 4.463 -14.295 1.00 80.88 204 TYR A C 1
ATOM 1679 O O . TYR A 1 204 ? 11.768 4.839 -13.533 1.00 80.88 204 TYR A O 1
ATOM 1687 N N . PHE A 1 205 ? 11.032 3.474 -15.166 1.00 71.38 205 PHE A N 1
ATOM 1688 C CA . PHE A 1 205 ? 12.311 2.846 -15.416 1.00 71.38 205 PHE A CA 1
ATOM 1689 C C . PHE A 1 205 ? 12.284 2.110 -16.769 1.00 71.38 205 PHE A C 1
ATOM 1691 O O . PHE A 1 205 ? 11.449 1.221 -16.942 1.00 71.38 205 PHE A O 1
ATOM 1698 N N . PRO A 1 206 ? 13.146 2.462 -17.743 1.00 58.62 206 PRO A N 1
ATOM 1699 C CA . PRO A 1 206 ? 13.291 1.672 -18.959 1.00 58.62 206 PRO A CA 1
ATOM 1700 C C . PRO A 1 206 ? 14.052 0.385 -18.626 1.00 58.62 206 PRO A C 1
ATOM 1702 O O . PRO A 1 206 ? 15.187 0.432 -18.151 1.00 58.62 206 PRO A O 1
ATOM 1705 N N . ILE A 1 207 ? 13.428 -0.769 -18.863 1.00 65.25 207 ILE A N 1
ATOM 1706 C CA . ILE A 1 207 ? 14.045 -2.075 -18.613 1.00 65.25 207 ILE A CA 1
ATOM 1707 C C . ILE A 1 207 ? 14.357 -2.749 -19.942 1.00 65.25 207 ILE A C 1
ATOM 1709 O O . ILE A 1 207 ? 13.544 -2.723 -20.870 1.00 65.25 207 ILE A O 1
ATOM 1713 N N . LYS A 1 208 ? 15.518 -3.406 -20.013 1.00 57.31 208 LYS A N 1
ATOM 1714 C CA . LYS A 1 208 ? 15.727 -4.475 -20.992 1.00 57.31 208 LYS A CA 1
ATOM 1715 C C . LYS A 1 208 ? 14.815 -5.655 -20.633 1.00 57.31 208 LYS A C 1
ATOM 1717 O O . LYS A 1 208 ? 14.489 -5.867 -19.471 1.00 57.31 208 LYS A O 1
ATOM 1722 N N . ASN A 1 209 ? 14.343 -6.384 -21.636 1.00 53.44 209 ASN A N 1
ATOM 1723 C CA . ASN A 1 209 ? 13.278 -7.376 -21.472 1.00 53.44 209 ASN A CA 1
ATOM 1724 C C . ASN A 1 209 ? 13.512 -8.338 -20.273 1.00 53.44 209 ASN A C 1
ATOM 1726 O O . ASN A 1 209 ? 14.618 -8.847 -20.102 1.00 53.44 209 ASN A O 1
ATOM 1730 N N . ASN A 1 210 ? 12.468 -8.596 -19.473 1.00 54.44 210 ASN A N 1
ATOM 1731 C CA . ASN A 1 210 ? 12.400 -9.587 -18.378 1.00 54.44 210 ASN A CA 1
ATOM 1732 C C . ASN A 1 210 ? 13.216 -9.380 -17.076 1.00 54.44 210 ASN A C 1
ATOM 1734 O O . ASN A 1 210 ? 13.267 -10.304 -16.267 1.00 54.44 210 ASN A O 1
ATOM 1738 N N . GLU A 1 211 ? 13.801 -8.214 -16.774 1.00 66.88 211 GLU A N 1
ATOM 1739 C CA . GLU A 1 211 ? 14.579 -8.086 -15.514 1.00 66.88 211 GLU A CA 1
ATOM 1740 C C . GLU A 1 211 ? 13.741 -8.078 -14.216 1.00 66.88 211 GLU A C 1
ATOM 1742 O O . GLU A 1 211 ? 14.277 -8.367 -13.147 1.00 66.88 211 GLU A O 1
ATOM 1747 N N . LEU A 1 212 ? 12.448 -7.734 -14.273 1.00 70.94 212 LEU A N 1
ATOM 1748 C CA . LEU A 1 212 ? 11.565 -7.717 -13.094 1.00 70.94 212 LEU A CA 1
ATOM 1749 C C . LEU A 1 212 ? 10.819 -9.047 -12.887 1.00 70.94 212 LEU A C 1
ATOM 1751 O O . LEU A 1 212 ? 10.485 -9.383 -11.757 1.00 70.94 212 LEU A O 1
ATOM 1755 N N . GLY A 1 213 ? 10.567 -9.815 -13.946 1.00 74.88 213 GLY A N 1
ATOM 1756 C CA . GLY A 1 213 ? 9.760 -11.039 -13.908 1.00 74.88 213 GLY A CA 1
ATOM 1757 C C . GLY A 1 213 ? 8.801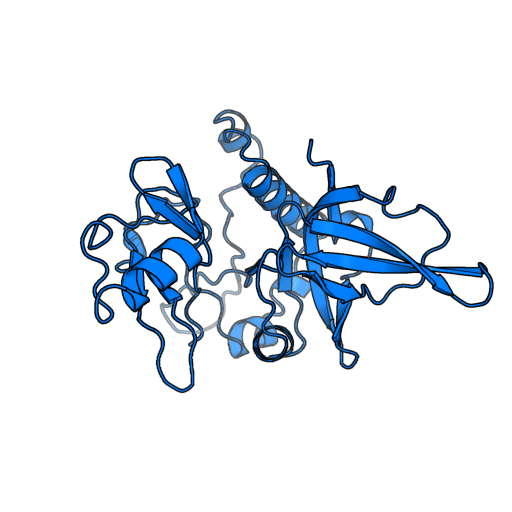 -11.130 -15.093 1.00 74.88 213 GLY A C 1
ATOM 1758 O O . GLY A 1 213 ? 8.699 -10.202 -15.891 1.00 74.88 213 GLY A O 1
ATOM 1759 N N . ASN A 1 214 ? 8.082 -12.241 -15.218 1.00 83.81 214 ASN A N 1
ATOM 1760 C CA . ASN A 1 214 ? 7.106 -12.412 -16.294 1.00 83.81 214 ASN A CA 1
ATOM 1761 C C . ASN A 1 214 ? 5.808 -11.633 -15.998 1.00 83.81 214 ASN A C 1
ATOM 1763 O O . ASN A 1 214 ? 5.520 -11.351 -14.835 1.00 83.81 214 ASN A O 1
ATOM 1767 N N . PRO A 1 215 ? 5.006 -11.278 -17.019 1.00 87.44 215 PRO A N 1
ATOM 1768 C CA . PRO A 1 215 ? 3.661 -10.761 -16.796 1.00 87.44 215 PRO A CA 1
ATOM 1769 C C . PRO A 1 215 ? 2.821 -11.743 -15.976 1.00 87.44 215 PRO A C 1
ATOM 1771 O O . PRO A 1 215 ? 2.843 -12.947 -16.234 1.00 87.44 215 PRO A O 1
ATOM 1774 N N . GLY A 1 216 ? 2.071 -11.242 -15.000 1.00 89.88 216 GLY A N 1
ATOM 1775 C CA . GLY A 1 216 ? 1.313 -12.104 -14.096 1.00 89.88 216 GLY A CA 1
ATOM 1776 C C . GLY A 1 216 ? 0.775 -11.375 -12.875 1.00 89.88 216 GLY A C 1
ATOM 1777 O O . GLY A 1 216 ? 0.980 -10.173 -12.710 1.00 89.88 216 GLY A O 1
ATOM 1778 N N . TYR A 1 217 ? 0.091 -12.111 -12.001 1.00 89.88 217 TYR A N 1
ATOM 1779 C CA . TYR A 1 217 ? -0.378 -11.588 -10.721 1.00 89.88 217 TYR A CA 1
ATOM 1780 C C . TYR A 1 217 ? 0.671 -11.782 -9.626 1.00 89.88 217 TYR A C 1
ATOM 1782 O O . TYR A 1 217 ? 1.187 -12.882 -9.421 1.00 89.88 217 TYR A O 1
ATOM 1790 N N . TYR A 1 218 ? 0.957 -10.698 -8.906 1.00 88.56 218 TYR A N 1
ATOM 1791 C CA . TYR A 1 218 ? 1.969 -10.650 -7.862 1.00 88.56 218 TYR A CA 1
ATOM 1792 C C . TYR A 1 218 ? 1.472 -9.917 -6.613 1.00 88.56 218 TYR A C 1
ATOM 1794 O O . TYR A 1 218 ? 0.688 -8.964 -6.675 1.00 88.56 218 TYR A O 1
ATOM 1802 N N . ASN A 1 219 ? 1.997 -10.317 -5.459 1.00 85.31 219 ASN A N 1
ATOM 1803 C CA . ASN A 1 219 ? 2.162 -9.421 -4.327 1.00 85.31 219 ASN A CA 1
ATOM 1804 C C . ASN A 1 219 ? 3.411 -8.579 -4.590 1.00 85.31 219 ASN A C 1
ATOM 1806 O O . ASN A 1 219 ? 4.484 -9.110 -4.879 1.00 85.31 219 ASN A O 1
ATOM 1810 N N . ILE A 1 220 ? 3.262 -7.263 -4.516 1.00 88.31 220 ILE A N 1
ATOM 1811 C CA . ILE A 1 220 ? 4.290 -6.297 -4.890 1.00 88.31 220 ILE A CA 1
ATOM 1812 C C . ILE A 1 220 ? 4.591 -5.423 -3.683 1.00 88.31 220 ILE A C 1
ATOM 1814 O O . ILE A 1 220 ? 3.673 -4.873 -3.077 1.00 88.31 220 ILE A O 1
ATOM 1818 N N . VAL A 1 221 ? 5.869 -5.256 -3.353 1.00 86.19 221 VAL A N 1
ATOM 1819 C CA . VAL A 1 221 ? 6.325 -4.269 -2.367 1.00 86.19 221 VAL A CA 1
ATOM 1820 C C . VAL A 1 221 ? 7.518 -3.529 -2.946 1.00 86.19 221 VAL A C 1
ATOM 1822 O O . VAL A 1 221 ? 8.466 -4.157 -3.417 1.00 86.19 221 VAL A O 1
ATOM 1825 N N . CYS A 1 222 ? 7.492 -2.200 -2.904 1.00 87.00 222 CYS A N 1
ATOM 1826 C CA . CYS A 1 222 ? 8.607 -1.379 -3.347 1.00 87.00 222 CYS A CA 1
ATOM 1827 C C . CYS A 1 222 ? 8.830 -0.137 -2.480 1.00 87.00 222 CYS A C 1
ATOM 1829 O O . CYS A 1 222 ? 7.933 0.350 -1.794 1.00 87.00 222 CYS A O 1
ATOM 1831 N N . ILE A 1 223 ? 10.057 0.370 -2.511 1.00 83.12 223 ILE A N 1
ATOM 1832 C CA . ILE A 1 223 ? 10.471 1.632 -1.912 1.00 83.12 223 ILE A CA 1
ATOM 1833 C C . ILE A 1 223 ? 10.718 2.607 -3.056 1.00 83.12 223 ILE A C 1
ATOM 1835 O O . ILE A 1 223 ? 11.540 2.366 -3.940 1.00 83.12 223 ILE A O 1
ATOM 1839 N N . GLY A 1 224 ? 9.973 3.706 -3.052 1.00 84.06 224 GLY A N 1
ATOM 1840 C CA . GLY A 1 224 ? 10.018 4.678 -4.131 1.00 84.06 224 GLY A CA 1
ATOM 1841 C C . GLY A 1 224 ? 9.126 5.881 -3.879 1.00 84.06 224 GLY A C 1
ATOM 1842 O O . GLY A 1 224 ? 8.499 6.015 -2.829 1.00 84.06 224 GLY A O 1
ATOM 1843 N N . LYS A 1 225 ? 9.061 6.775 -4.857 1.00 85.06 225 LYS A N 1
ATOM 1844 C CA . LYS A 1 225 ? 8.215 7.972 -4.847 1.00 85.06 225 LYS A CA 1
ATOM 1845 C C . LYS A 1 225 ? 7.376 8.039 -6.116 1.00 85.06 225 LYS A C 1
ATOM 1847 O O . LYS A 1 225 ? 7.758 7.479 -7.136 1.00 85.06 225 LYS A O 1
ATOM 1852 N N . ILE A 1 226 ? 6.247 8.742 -6.069 1.00 85.81 226 ILE A N 1
ATOM 1853 C CA . ILE A 1 226 ? 5.536 9.109 -7.298 1.00 85.81 226 ILE A CA 1
ATOM 1854 C C . ILE A 1 226 ? 6.216 10.344 -7.879 1.00 85.81 226 ILE A C 1
ATOM 1856 O O . ILE A 1 226 ? 6.325 11.363 -7.196 1.00 85.81 226 ILE A O 1
ATOM 1860 N N . ASN A 1 227 ? 6.700 10.237 -9.112 1.00 84.12 227 ASN A N 1
ATOM 1861 C CA . ASN A 1 227 ? 7.333 11.343 -9.816 1.00 84.12 227 ASN A CA 1
ATOM 1862 C C . ASN A 1 227 ? 6.292 12.320 -10.393 1.00 84.12 227 ASN A C 1
ATOM 1864 O O . ASN A 1 227 ? 5.074 12.123 -10.307 1.00 84.12 227 ASN A O 1
ATOM 1868 N N . GLU A 1 228 ? 6.780 13.388 -11.015 1.00 82.44 228 GLU A N 1
ATOM 1869 C CA . GLU A 1 228 ? 5.946 14.436 -11.612 1.00 82.44 228 GLU A CA 1
ATOM 1870 C C . GLU A 1 228 ? 4.997 13.877 -12.688 1.00 82.44 228 GLU A C 1
ATOM 1872 O O . GLU A 1 228 ? 3.835 14.283 -12.761 1.00 82.44 228 GLU A O 1
ATOM 1877 N N . PHE A 1 229 ? 5.426 12.829 -13.397 1.00 83.38 229 PHE A N 1
ATOM 1878 C CA . PHE A 1 229 ? 4.682 12.134 -14.451 1.00 83.38 229 PHE A CA 1
ATOM 1879 C C . PHE A 1 229 ? 3.664 11.088 -13.955 1.00 83.38 229 PHE A C 1
ATOM 1881 O O . PHE A 1 229 ? 3.181 10.298 -14.760 1.00 83.38 229 PHE A O 1
ATOM 1888 N N . ASN A 1 230 ? 3.321 11.060 -12.660 1.00 86.00 230 ASN A N 1
ATOM 1889 C CA . ASN A 1 230 ? 2.422 10.055 -12.056 1.00 86.00 230 ASN A CA 1
ATOM 1890 C C . ASN A 1 230 ? 2.950 8.611 -12.125 1.00 86.00 230 ASN A C 1
ATOM 1892 O O . ASN A 1 230 ? 2.166 7.664 -12.134 1.00 86.00 230 ASN A O 1
ATOM 1896 N N . LYS A 1 231 ? 4.270 8.425 -12.156 1.00 88.00 231 LYS A N 1
ATOM 1897 C CA . LYS A 1 231 ? 4.902 7.105 -12.236 1.00 88.00 231 LYS A CA 1
ATOM 1898 C C . LYS A 1 231 ? 5.669 6.786 -10.961 1.00 88.00 231 LYS A C 1
ATOM 1900 O O . LYS A 1 231 ? 6.173 7.684 -10.287 1.00 88.00 231 LYS A O 1
ATOM 1905 N N . ILE A 1 232 ? 5.784 5.503 -10.637 1.00 88.31 232 ILE A N 1
ATOM 1906 C CA . ILE A 1 232 ? 6.575 5.023 -9.503 1.00 88.31 232 ILE A CA 1
ATOM 1907 C C . ILE A 1 232 ? 8.056 5.105 -9.874 1.00 88.31 232 ILE A C 1
ATOM 1909 O O . ILE A 1 232 ? 8.522 4.377 -10.743 1.00 88.31 232 ILE A O 1
ATOM 1913 N N . GLN A 1 233 ? 8.809 5.967 -9.204 1.00 86.75 233 GLN A N 1
ATOM 1914 C CA . GLN A 1 233 ? 10.263 6.029 -9.276 1.00 86.75 233 GLN A CA 1
ATOM 1915 C C . GLN A 1 233 ? 10.850 5.279 -8.077 1.00 86.75 233 GLN A C 1
ATOM 1917 O O . GLN A 1 233 ? 10.650 5.691 -6.933 1.00 86.75 233 GLN A O 1
ATOM 1922 N N . LEU A 1 234 ? 11.543 4.170 -8.337 1.00 84.56 234 LEU A N 1
ATOM 1923 C CA . LEU A 1 234 ? 12.188 3.345 -7.311 1.00 84.56 234 LEU A CA 1
ATOM 1924 C C . LEU A 1 234 ? 13.441 4.023 -6.736 1.00 84.56 234 LEU A C 1
ATOM 1926 O O . LEU A 1 234 ? 14.063 4.855 -7.394 1.00 84.56 234 LEU A O 1
ATOM 1930 N N . ASP A 1 235 ? 13.807 3.634 -5.518 1.00 77.44 235 ASP A N 1
ATOM 1931 C CA . ASP A 1 235 ? 15.079 3.987 -4.877 1.00 77.44 235 ASP A CA 1
ATOM 1932 C C . ASP A 1 235 ? 16.236 3.122 -5.439 1.00 77.44 235 ASP A C 1
ATOM 1934 O O . ASP A 1 235 ? 16.054 1.924 -5.664 1.00 77.44 235 ASP A O 1
ATOM 1938 N N . GLU A 1 236 ? 17.418 3.677 -5.717 1.00 69.94 236 GLU A N 1
ATOM 1939 C CA . GLU A 1 236 ? 18.557 2.904 -6.264 1.00 69.94 236 GLU A CA 1
ATOM 1940 C C . GLU A 1 236 ? 19.227 2.023 -5.176 1.00 69.94 236 GLU A C 1
ATOM 1942 O O . GLU A 1 236 ? 19.337 2.489 -4.040 1.00 69.94 236 GLU A O 1
ATOM 1947 N N . PRO A 1 237 ? 19.759 0.800 -5.454 1.00 56.84 237 PRO A N 1
ATOM 1948 C CA . PRO A 1 237 ? 19.626 -0.069 -6.632 1.00 56.84 237 PRO A CA 1
ATOM 1949 C C . PRO A 1 237 ? 18.516 -1.153 -6.520 1.00 56.84 237 PRO A C 1
ATOM 1951 O O . PRO A 1 237 ? 18.218 -1.699 -5.459 1.00 56.84 237 PRO A O 1
ATOM 1954 N N . ARG A 1 238 ? 17.965 -1.532 -7.686 1.00 58.97 238 ARG A N 1
ATOM 1955 C CA . ARG A 1 238 ? 16.726 -2.310 -7.961 1.00 58.97 238 ARG A CA 1
ATOM 1956 C C . ARG A 1 238 ? 16.404 -3.506 -7.048 1.00 58.97 238 ARG A C 1
ATOM 1958 O O . ARG A 1 238 ? 15.252 -3.650 -6.649 1.00 58.97 238 ARG A O 1
ATOM 1965 N N . LYS A 1 239 ? 17.382 -4.366 -6.729 1.00 57.19 239 LYS A N 1
ATOM 1966 C CA . LYS A 1 239 ? 17.158 -5.595 -5.929 1.00 57.19 239 LYS A CA 1
ATOM 1967 C C . LYS A 1 239 ? 16.702 -5.304 -4.500 1.00 57.19 239 LYS A C 1
ATOM 1969 O O . LYS A 1 239 ? 16.036 -6.134 -3.884 1.00 57.19 239 LYS A O 1
ATOM 1974 N N . ASP A 1 240 ? 17.052 -4.125 -4.003 1.00 64.25 240 ASP A N 1
ATOM 1975 C CA . ASP A 1 240 ? 16.850 -3.761 -2.607 1.00 64.25 240 ASP A CA 1
ATOM 1976 C C . ASP A 1 240 ? 15.608 -2.885 -2.416 1.00 64.25 240 ASP A C 1
ATOM 1978 O O . ASP A 1 240 ? 15.184 -2.663 -1.283 1.00 64.25 240 ASP A O 1
ATOM 1982 N N . SER A 1 241 ? 14.997 -2.452 -3.523 1.00 73.81 241 SER A N 1
ATOM 1983 C CA . SER A 1 241 ? 13.912 -1.470 -3.539 1.00 73.81 241 SER A CA 1
ATOM 1984 C C . SER A 1 241 ? 12.613 -2.001 -4.128 1.00 73.81 241 SER A C 1
ATOM 1986 O O . SER A 1 241 ? 11.607 -1.303 -4.071 1.00 73.81 241 SER A O 1
ATOM 1988 N N . MET A 1 242 ? 12.585 -3.216 -4.682 1.00 83.25 242 MET A N 1
ATOM 1989 C CA . MET A 1 242 ? 11.351 -3.854 -5.138 1.00 83.25 242 MET A CA 1
ATOM 1990 C C . MET A 1 242 ? 11.442 -5.376 -5.032 1.00 83.25 242 MET A C 1
ATOM 1992 O O . MET A 1 242 ? 12.434 -5.976 -5.437 1.00 83.25 242 MET A O 1
ATOM 1996 N N . LYS A 1 243 ? 10.382 -6.003 -4.516 1.00 85.44 243 LYS A N 1
ATOM 1997 C CA . LYS A 1 243 ? 10.189 -7.455 -4.555 1.00 85.44 243 LYS A CA 1
ATOM 1998 C C . LYS A 1 243 ? 8.800 -7.813 -5.062 1.00 85.44 243 LYS A C 1
ATOM 2000 O O . LYS A 1 243 ? 7.824 -7.096 -4.827 1.00 85.44 243 LYS A O 1
ATOM 2005 N N . LEU A 1 244 ? 8.759 -8.950 -5.742 1.00 85.38 244 LEU A N 1
ATOM 2006 C CA . LEU A 1 244 ? 7.585 -9.549 -6.350 1.00 85.38 244 LEU A CA 1
ATOM 2007 C C . LEU A 1 244 ? 7.460 -10.983 -5.844 1.00 85.38 244 LEU A C 1
ATOM 2009 O O . LEU A 1 244 ? 8.443 -11.721 -5.820 1.00 85.38 244 LEU A O 1
ATOM 2013 N N . GLU A 1 245 ? 6.255 -11.378 -5.462 1.00 86.12 245 GLU A N 1
ATOM 2014 C CA . GLU A 1 245 ? 5.918 -12.758 -5.121 1.00 86.12 245 GLU A CA 1
ATOM 2015 C C . GLU A 1 245 ? 4.701 -13.171 -5.940 1.00 86.12 245 GLU A C 1
ATOM 2017 O O . GLU A 1 245 ? 3.665 -12.511 -5.875 1.00 86.12 245 GLU A O 1
ATOM 2022 N N . ALA A 1 246 ? 4.844 -14.219 -6.751 1.00 83.62 246 ALA A N 1
ATOM 2023 C CA . ALA A 1 246 ? 3.762 -14.694 -7.602 1.00 83.62 246 ALA A CA 1
ATOM 2024 C C . ALA A 1 246 ? 2.574 -15.137 -6.744 1.00 83.62 246 ALA A C 1
ATOM 2026 O O . ALA A 1 246 ? 2.743 -15.803 -5.722 1.00 83.62 246 ALA A O 1
ATOM 2027 N N . THR A 1 247 ? 1.367 -14.765 -7.158 1.00 77.38 247 THR A N 1
ATOM 2028 C CA . THR A 1 247 ? 0.145 -15.224 -6.501 1.00 77.38 247 THR A CA 1
ATOM 2029 C C . THR A 1 247 ? -0.468 -16.349 -7.315 1.00 77.38 247 THR A C 1
ATOM 2031 O O . THR A 1 247 ? -0.783 -16.133 -8.486 1.00 77.38 247 THR A O 1
ATOM 2034 N N . ASN A 1 248 ? -0.647 -17.508 -6.679 1.00 58.47 248 ASN A N 1
ATOM 2035 C CA . ASN A 1 248 ? -1.463 -18.603 -7.206 1.00 58.47 248 ASN A CA 1
ATOM 2036 C C . ASN A 1 248 ? -2.947 -18.215 -7.293 1.00 58.47 248 ASN A C 1
ATOM 2038 O O . ASN A 1 248 ? -3.415 -17.394 -6.455 1.00 58.47 248 ASN A O 1
#

Sequence (248 aa):
MSKKSFDKFAYKGSIYDLEIIDNYAKENNNRIGKYKNNIFCPECKKARLKYVPKTAPLRGYLATIDLNEHLEHCSYKYKGSSYSTITRYKLIENLSSSEKRNQIEILLRHLSGSDIDKSYENKNCSKDNRLRSERDNYNVDERINNTIQKFSLTNKIDLNVLKMNSNLKILYAKKAWLGYEERDGGAYYLPYIKNLAGEKLEIYFPIKNNELGNPGYYNIVCIGKINEFNKIQLDEPRKDSMKLEATN

Radius of gyration: 18.92 Å; chains: 1; bounding box: 49×38×58 Å